Protein AF-A0A926BA25-F1 (afdb_monomer_lite)

Secondary structure (DSSP, 8-state):
----------PPPSS--EEEEEEEEESS---TT-EEEEEE-SHHHHHHHHHHHTTTSEEEEEEEPGGGTT-S-GGG--EEEEEEEEEEEEEEEPGGG-EEEEEEEEEEEEEEEEE-SSSSEEEEEEE--PPPP-THHHHHHHHHHHHHHHHHHHHHHHHHHHTTPPP------SSHHHHHHHHHHHS---HHHHHHHHH---HHHHHHHHHHHHHHHHHHHHHHHHHHHHHTTT------------S---HHHHHHHHHHHHHS--

Radius of gyration: 21.05 Å; chains: 1; bounding box: 60×61×56 Å

Foldseek 3Di:
DDDDDPDPPLDDPPDFDKDKFFEDEDQAAAFAFDKDKDKFDDPLVLVRCVVLVVDVQKHWYWYFDPPVPVPPDPLPTDTDQKTFMKHFPDWDADPPGIIITMIGTHFIWGFPAWDDPGSGIMTIIITQAADDQDDPSVVLLQVLQVLLVVLVVLLVQLVVVVVVDHDDDFDADNDLQRNLRVLLVLQPDGRVVSVVLSPDRHSSVSSVSSSVSSVVSSVVSVVVVVVVVVPVVPDPDDDDDDDDDDDDDDPVNRVVVVSCCNGPPD

pLDDT: mean 79.53, std 23.76, range [28.06, 98.62]

Sequence (266 aa):
MDLSDDQPNLRPSGSNSVSELPLFPLDLVLFPGMKMSLHIFEERYKEMIERCLGGSRLFGVVLLRAEQQTISNPRRAKTFRIGCSARILHVERLAEGEFNIEIEGVDRFRLIEQHEVESYRTGIVETLIDHPAVGAAIEITEDLREEVQTLLKEFLTRQLALMGQRIVEFDLPKDPAILSLITACILPIENGDKQTLLEMTETSERLDSERDILRRAITRLRRTAAAGGSKHAKDKNETQEDDTNDGIRSFEQIHADRYRDYVCGN

Structure (mmCIF, N/CA/C/O backbone):
data_AF-A0A926BA25-F1
#
_entry.id   AF-A0A926BA25-F1
#
loop_
_atom_site.group_PDB
_atom_site.id
_atom_site.type_symbol
_atom_site.label_atom_id
_atom_site.label_alt_id
_atom_site.label_comp_id
_atom_site.label_asym_id
_atom_site.label_entity_id
_atom_site.label_seq_id
_atom_site.pdbx_PDB_ins_code
_atom_site.Cartn_x
_atom_site.Cartn_y
_atom_site.Cartn_z
_atom_site.occupancy
_atom_site.B_iso_or_equiv
_atom_site.auth_seq_id
_atom_site.auth_comp_id
_atom_site.auth_asym_id
_atom_site.auth_atom_id
_atom_site.pdbx_PDB_model_num
ATOM 1 N N . MET A 1 1 ? -9.179 -39.218 0.392 1.00 34.81 1 MET A N 1
ATOM 2 C CA . MET A 1 1 ? -8.977 -38.256 -0.708 1.00 34.81 1 MET A CA 1
ATOM 3 C C . MET A 1 1 ? -8.976 -36.906 -0.039 1.00 34.81 1 MET A C 1
ATOM 5 O O . MET A 1 1 ? -10.040 -36.411 0.295 1.00 34.81 1 MET A O 1
ATOM 9 N N . ASP A 1 2 ? -7.780 -36.457 0.323 1.00 32.47 2 ASP A N 1
ATOM 10 C CA . ASP A 1 2 ? -7.559 -35.224 1.073 1.00 32.47 2 ASP A CA 1
ATOM 11 C C . ASP A 1 2 ? -7.549 -34.066 0.074 1.00 32.47 2 ASP A C 1
ATOM 13 O O . ASP A 1 2 ? -6.763 -34.075 -0.873 1.00 32.47 2 ASP A O 1
ATOM 17 N N . LEU A 1 3 ? -8.470 -33.124 0.250 1.00 36.66 3 LEU A N 1
ATOM 18 C CA . LEU A 1 3 ? -8.492 -31.847 -0.454 1.00 36.66 3 LEU A CA 1
ATOM 19 C C . LEU A 1 3 ? -7.817 -30.840 0.477 1.00 36.66 3 LEU A C 1
ATOM 21 O O . LEU A 1 3 ? -8.472 -30.236 1.320 1.00 36.66 3 LEU A O 1
ATOM 25 N N . SER A 1 4 ? -6.496 -30.726 0.375 1.00 35.53 4 SER A N 1
ATOM 26 C CA . SER A 1 4 ? -5.739 -29.682 1.058 1.00 35.53 4 SER A CA 1
ATOM 27 C C . SER A 1 4 ? -5.854 -28.374 0.276 1.00 35.53 4 SER A C 1
ATOM 29 O O . SER A 1 4 ? -5.311 -28.269 -0.822 1.00 35.53 4 SER A O 1
ATOM 31 N N . ASP A 1 5 ? -6.605 -27.440 0.857 1.00 36.34 5 ASP A N 1
ATOM 32 C CA . ASP A 1 5 ? -6.322 -26.002 0.962 1.00 36.34 5 ASP A CA 1
ATOM 33 C C . ASP A 1 5 ? -5.216 -25.459 0.036 1.00 36.34 5 ASP A C 1
ATOM 35 O O . ASP A 1 5 ? -4.023 -25.597 0.316 1.00 36.34 5 ASP A O 1
ATOM 39 N N . ASP A 1 6 ? -5.626 -24.777 -1.034 1.00 40.47 6 ASP A N 1
ATOM 40 C CA . ASP A 1 6 ? -4.772 -23.900 -1.840 1.00 40.47 6 ASP A CA 1
ATOM 41 C C . ASP A 1 6 ? -5.020 -22.453 -1.380 1.00 40.47 6 ASP A C 1
ATOM 43 O O . ASP A 1 6 ? -5.786 -21.695 -1.973 1.00 40.47 6 ASP A O 1
ATOM 47 N N . GLN A 1 7 ? -4.451 -22.098 -0.226 1.00 35.12 7 GLN A N 1
ATOM 48 C CA . GLN A 1 7 ? -4.392 -20.710 0.239 1.00 35.12 7 GLN A CA 1
ATOM 49 C C . GLN A 1 7 ? -3.252 -19.993 -0.508 1.00 35.12 7 GLN A C 1
ATOM 51 O O . GLN A 1 7 ? -2.124 -20.500 -0.510 1.00 35.12 7 GLN A O 1
ATOM 56 N N . PRO A 1 8 ? -3.474 -18.804 -1.102 1.00 41.47 8 PRO A N 1
ATOM 57 C CA . PRO A 1 8 ? -2.403 -18.049 -1.737 1.00 41.47 8 PRO A CA 1
ATOM 58 C C . PRO A 1 8 ? -1.354 -17.672 -0.685 1.00 41.47 8 PRO A C 1
ATOM 60 O O . PRO A 1 8 ? -1.655 -17.051 0.333 1.00 41.47 8 PRO A O 1
ATOM 63 N N . ASN A 1 9 ? -0.103 -18.068 -0.928 1.00 35.94 9 ASN A N 1
ATOM 64 C CA . ASN A 1 9 ? 1.035 -17.754 -0.068 1.00 35.94 9 ASN A CA 1
ATOM 65 C C . ASN A 1 9 ? 1.255 -16.230 0.008 1.00 35.94 9 ASN A C 1
ATOM 67 O O . ASN A 1 9 ? 2.035 -15.673 -0.756 1.00 35.94 9 ASN A O 1
ATOM 71 N N . LEU A 1 10 ? 0.619 -15.567 0.978 1.00 44.91 10 LEU A N 1
ATOM 72 C CA . LEU A 1 10 ? 0.842 -14.160 1.347 1.00 44.91 10 LEU A CA 1
ATOM 73 C C . LEU A 1 10 ? 2.155 -13.933 2.125 1.00 44.91 10 LEU A C 1
ATOM 75 O O . LEU A 1 10 ? 2.338 -12.895 2.759 1.00 44.91 10 LEU A O 1
ATOM 79 N N . ARG A 1 11 ? 3.080 -14.900 2.131 1.00 37.28 11 ARG A N 1
ATOM 80 C CA . ARG A 1 11 ? 4.350 -14.739 2.843 1.00 37.28 11 ARG A CA 1
ATOM 81 C C . ARG A 1 11 ? 5.313 -13.913 1.985 1.00 37.28 11 ARG A C 1
ATOM 83 O O . ARG A 1 11 ? 5.705 -14.410 0.927 1.00 37.28 11 ARG A O 1
ATOM 90 N N . PRO A 1 12 ? 5.772 -12.731 2.436 1.00 41.06 12 PRO A N 1
ATOM 91 C CA . PRO A 1 12 ? 6.940 -12.114 1.829 1.00 41.06 12 PRO A CA 1
ATOM 92 C C . PRO A 1 12 ? 8.108 -13.089 2.002 1.00 41.06 12 PRO A C 1
ATOM 94 O O . PRO A 1 12 ? 8.433 -13.520 3.112 1.00 41.06 12 PRO A O 1
ATOM 97 N N . SER A 1 13 ? 8.697 -13.515 0.886 1.00 44.41 13 SER A N 1
ATOM 98 C CA . SER A 1 13 ? 9.891 -14.357 0.916 1.00 44.41 13 SER A CA 1
ATOM 99 C C . SER A 1 13 ? 10.991 -13.553 1.607 1.00 44.41 13 SER A C 1
ATOM 101 O O . SER A 1 13 ? 11.352 -12.483 1.131 1.00 44.41 13 SER A O 1
ATOM 103 N N . GLY A 1 14 ? 11.476 -14.028 2.757 1.00 42.75 14 GLY A N 1
ATOM 104 C CA . GLY A 1 14 ? 12.382 -13.311 3.669 1.00 42.75 14 GLY A CA 1
ATOM 105 C C . GLY A 1 14 ? 13.804 -13.056 3.148 1.00 42.75 14 GLY A C 1
ATOM 106 O O . GLY A 1 14 ? 14.759 -13.149 3.913 1.00 42.75 14 GLY A O 1
ATOM 107 N N . SER A 1 15 ? 13.972 -12.770 1.859 1.00 55.19 15 SER A N 1
ATOM 108 C CA . SER A 1 15 ? 15.242 -12.411 1.236 1.00 55.19 15 SER A CA 1
ATOM 109 C C . SER A 1 15 ? 15.096 -11.084 0.501 1.00 55.19 15 SER A C 1
ATOM 111 O O . SER A 1 15 ? 14.219 -10.966 -0.355 1.00 55.19 15 SER A O 1
ATOM 113 N N . ASN A 1 16 ? 15.988 -10.123 0.769 1.00 68.19 16 ASN A N 1
ATOM 114 C CA . ASN A 1 16 ? 16.148 -8.932 -0.066 1.00 68.19 16 ASN A CA 1
ATOM 115 C C . ASN A 1 16 ? 16.556 -9.372 -1.476 1.00 68.19 16 ASN A C 1
ATOM 117 O O . ASN A 1 16 ? 17.729 -9.626 -1.752 1.00 68.19 16 ASN A O 1
ATOM 121 N N . SER A 1 17 ? 15.569 -9.526 -2.354 1.00 84.62 17 SER A N 1
ATOM 122 C CA . SER A 1 17 ? 15.799 -9.864 -3.751 1.00 84.62 17 SER A CA 1
ATOM 123 C C . SER A 1 17 ? 15.981 -8.581 -4.552 1.00 84.62 17 SER A C 1
ATOM 125 O O . SER A 1 17 ? 15.239 -7.611 -4.374 1.00 84.62 17 SER A O 1
ATOM 127 N N . VAL A 1 18 ? 17.001 -8.568 -5.410 1.00 91.75 18 VAL A N 1
ATOM 128 C CA . VAL A 1 18 ? 17.248 -7.478 -6.355 1.00 91.75 18 VAL A CA 1
ATOM 129 C C . VAL A 1 18 ? 16.721 -7.906 -7.717 1.00 91.75 18 VAL A C 1
ATOM 131 O O . VAL A 1 18 ? 17.038 -8.997 -8.191 1.00 91.75 18 VAL A O 1
ATOM 134 N N . SER A 1 19 ? 15.911 -7.060 -8.343 1.00 93.19 19 SER A N 1
ATOM 135 C CA . SER A 1 19 ? 15.334 -7.314 -9.666 1.00 93.19 19 SER A CA 1
ATOM 136 C C . SER A 1 19 ? 15.228 -6.025 -10.474 1.00 93.19 19 SER A C 1
ATOM 138 O O . SER A 1 19 ? 15.287 -4.932 -9.917 1.00 93.19 19 SER A O 1
ATOM 140 N N . GLU A 1 20 ? 15.086 -6.143 -11.792 1.00 94.50 20 GLU A N 1
ATOM 141 C CA . GLU A 1 20 ? 14.745 -5.008 -12.647 1.00 94.50 20 GLU A CA 1
ATOM 142 C C . GLU A 1 20 ? 13.239 -5.013 -12.922 1.00 94.50 20 GLU A C 1
ATOM 144 O O . GLU A 1 20 ? 12.684 -6.032 -13.340 1.00 94.50 20 GLU A O 1
ATOM 149 N N . LEU A 1 21 ? 12.580 -3.873 -12.706 1.00 95.50 21 LEU A N 1
ATOM 150 C CA . LEU A 1 21 ? 11.164 -3.691 -13.012 1.00 95.50 21 LEU A CA 1
ATOM 151 C C . LEU A 1 21 ? 10.959 -2.523 -13.982 1.00 95.50 21 LEU A C 1
ATOM 153 O O . LEU A 1 21 ? 11.555 -1.457 -13.795 1.00 95.50 21 LEU A O 1
ATOM 157 N N . PRO A 1 22 ? 10.055 -2.663 -14.969 1.00 95.81 22 PRO A N 1
ATOM 158 C CA . PRO A 1 22 ? 9.420 -1.506 -15.583 1.00 95.81 22 PRO A CA 1
ATOM 159 C C . PRO A 1 22 ? 8.717 -0.677 -14.508 1.00 95.81 22 PRO A C 1
ATOM 161 O O . PRO A 1 22 ? 8.111 -1.241 -13.600 1.00 95.81 22 PRO A O 1
ATOM 164 N N . LEU A 1 23 ? 8.792 0.647 -14.588 1.00 95.19 23 LEU A N 1
ATOM 165 C CA . LEU A 1 23 ? 8.229 1.560 -13.599 1.00 95.19 23 LEU A CA 1
ATOM 166 C C . LEU A 1 23 ? 7.077 2.360 -14.198 1.00 95.19 23 LEU A C 1
ATOM 168 O O . LEU A 1 23 ? 7.215 3.007 -15.240 1.00 95.19 23 LEU A O 1
ATOM 172 N N . PHE A 1 24 ? 5.974 2.391 -13.459 1.00 94.62 24 PHE A N 1
ATOM 173 C CA . PHE A 1 24 ? 4.777 3.160 -13.741 1.00 94.62 24 PHE A CA 1
ATOM 174 C C . PHE A 1 24 ? 4.598 4.257 -12.679 1.00 94.62 24 PHE A C 1
ATOM 176 O O . PHE A 1 24 ? 4.079 4.005 -11.589 1.00 94.62 24 PHE A O 1
ATOM 183 N N . PRO A 1 25 ? 5.042 5.492 -12.973 1.00 92.31 25 PRO A N 1
ATOM 184 C CA . PRO A 1 25 ? 4.765 6.641 -12.126 1.00 92.31 25 PRO A CA 1
ATOM 185 C C . PRO A 1 25 ? 3.275 6.992 -12.141 1.00 92.31 25 PRO A C 1
ATOM 187 O O . PRO A 1 25 ? 2.735 7.286 -13.205 1.00 92.31 25 PRO A O 1
ATOM 190 N N . LEU A 1 26 ? 2.636 7.001 -10.972 1.00 90.81 26 LEU A N 1
ATOM 191 C CA . LEU A 1 26 ? 1.224 7.352 -10.799 1.00 90.81 26 LEU A CA 1
ATOM 192 C C . LEU A 1 26 ? 1.065 8.389 -9.680 1.00 90.81 26 LEU A C 1
ATOM 194 O O . LEU A 1 26 ? 1.915 8.500 -8.797 1.00 90.81 26 LEU A O 1
ATOM 198 N N . ASP A 1 27 ? -0.038 9.139 -9.695 1.00 90.06 27 ASP A N 1
ATOM 199 C CA . ASP A 1 27 ? -0.466 9.962 -8.553 1.00 90.06 27 ASP A CA 1
ATOM 200 C C . ASP A 1 27 ? -1.338 9.135 -7.592 1.00 90.06 27 ASP A C 1
ATOM 202 O O . ASP A 1 27 ? -2.488 9.459 -7.295 1.00 90.06 27 ASP A O 1
ATOM 206 N N . LEU A 1 28 ? -0.808 7.984 -7.172 1.00 91.00 28 LEU A N 1
ATOM 207 C CA . LEU A 1 28 ? -1.410 7.104 -6.175 1.00 91.00 28 LEU A CA 1
ATOM 208 C C . LEU A 1 28 ? -0.332 6.264 -5.491 1.00 91.00 28 LEU A C 1
ATOM 210 O O . LEU A 1 28 ? 0.723 5.994 -6.070 1.00 91.00 28 LEU A O 1
ATOM 214 N N . VAL A 1 29 ? -0.630 5.808 -4.277 1.00 95.50 29 VAL A N 1
ATOM 215 C CA . VAL A 1 29 ? 0.214 4.871 -3.526 1.00 95.50 29 VAL A CA 1
ATOM 216 C C . VAL A 1 29 ? -0.425 3.486 -3.558 1.00 95.50 29 VAL A C 1
ATOM 218 O O . VAL A 1 29 ? -1.542 3.309 -3.072 1.00 95.50 29 VAL A O 1
ATOM 221 N N . LEU A 1 30 ? 0.278 2.517 -4.145 1.00 95.81 30 LEU A N 1
ATOM 222 C CA . LEU A 1 30 ? -0.131 1.113 -4.172 1.00 95.81 30 LEU A CA 1
ATOM 223 C C . LEU A 1 30 ? 0.448 0.390 -2.949 1.00 95.81 30 LEU A C 1
ATOM 225 O O . LEU A 1 30 ? 1.628 0.554 -2.641 1.00 95.81 30 LEU A O 1
ATOM 229 N N . PHE A 1 31 ? -0.369 -0.424 -2.285 1.00 96.12 31 PHE A N 1
ATOM 230 C CA . PHE A 1 31 ? 0.046 -1.273 -1.165 1.00 96.12 31 PHE A CA 1
ATOM 231 C C . PHE A 1 31 ? -0.024 -2.757 -1.546 1.00 96.12 31 PHE A C 1
ATOM 233 O O . PHE A 1 31 ? -0.833 -3.122 -2.401 1.00 96.12 31 PHE A O 1
ATOM 240 N N . PRO A 1 32 ? 0.763 -3.632 -0.895 1.00 94.19 32 PRO A N 1
ATOM 241 C CA . PRO A 1 32 ? 0.597 -5.079 -1.003 1.00 94.19 32 PRO A CA 1
ATOM 242 C C . PRO A 1 32 ? -0.856 -5.539 -0.804 1.00 94.19 32 PRO A C 1
ATOM 244 O O . PRO A 1 32 ? -1.562 -5.056 0.081 1.00 94.19 32 PRO A O 1
ATOM 247 N N . GLY A 1 33 ? -1.301 -6.452 -1.665 1.00 87.75 33 GLY A N 1
ATOM 248 C CA . GLY A 1 33 ? -2.669 -6.953 -1.802 1.00 87.75 33 GLY A CA 1
ATOM 249 C C . GLY A 1 33 ? -3.635 -6.006 -2.526 1.00 87.75 33 GLY A C 1
ATOM 250 O O . GLY A 1 33 ? -4.666 -6.455 -3.027 1.00 87.75 33 GLY A O 1
ATOM 251 N N . MET A 1 34 ? -3.357 -4.696 -2.583 1.00 90.31 34 MET A N 1
ATOM 252 C CA . MET A 1 34 ? -4.321 -3.722 -3.097 1.00 90.31 34 MET A CA 1
ATOM 253 C C . MET A 1 34 ? -4.636 -4.023 -4.561 1.00 90.31 34 MET A C 1
ATOM 255 O O . MET A 1 34 ? -3.766 -3.921 -5.427 1.00 90.31 34 MET A O 1
ATOM 259 N N . LYS A 1 35 ? -5.900 -4.350 -4.844 1.00 91.25 35 LYS A N 1
ATOM 260 C CA . LYS A 1 35 ? -6.381 -4.553 -6.211 1.00 91.25 35 LYS A CA 1
ATOM 261 C C . LYS A 1 35 ? -6.810 -3.240 -6.833 1.00 91.25 35 LYS A C 1
ATOM 263 O O . LYS A 1 35 ? -7.480 -2.436 -6.178 1.00 91.25 35 LYS A O 1
ATOM 268 N N . MET A 1 36 ? -6.469 -3.026 -8.101 1.00 90.88 36 MET A N 1
ATOM 269 C CA . MET A 1 36 ? -6.996 -1.899 -8.858 1.00 90.88 36 MET A CA 1
ATOM 270 C C . MET A 1 36 ? -7.112 -2.131 -10.361 1.00 90.88 36 MET A C 1
ATOM 272 O O . MET A 1 36 ? -6.327 -2.865 -10.946 1.00 90.88 36 MET A O 1
ATOM 276 N N . SER A 1 37 ? -8.076 -1.449 -10.979 1.00 94.56 37 SER A N 1
ATOM 277 C CA . SER A 1 37 ? -8.233 -1.405 -12.432 1.00 94.56 37 SER A CA 1
ATOM 278 C C . SER A 1 37 ? -7.576 -0.145 -12.990 1.00 94.56 37 SER A C 1
ATOM 280 O O . SER A 1 37 ? -7.734 0.938 -12.419 1.00 94.56 37 SER A O 1
ATOM 282 N N . LEU A 1 38 ? -6.849 -0.284 -14.094 1.00 94.19 38 LEU A N 1
ATOM 283 C CA . LEU A 1 38 ? -6.183 0.806 -14.801 1.00 94.19 38 LEU A CA 1
ATOM 284 C C . LEU A 1 38 ? -6.559 0.771 -16.280 1.00 94.19 38 LEU A C 1
ATOM 286 O O . LEU A 1 38 ? -6.575 -0.294 -16.894 1.00 94.19 38 LEU A O 1
ATOM 290 N N . HIS A 1 39 ? -6.806 1.949 -16.844 1.00 94.94 39 HIS A N 1
ATOM 291 C CA . HIS A 1 39 ? -6.984 2.136 -18.277 1.00 94.94 39 HIS A CA 1
ATOM 292 C C . HIS A 1 39 ? -5.688 2.692 -18.882 1.00 94.94 39 HIS A C 1
ATOM 294 O O . HIS A 1 39 ? -5.181 3.727 -18.441 1.00 94.94 39 HIS A O 1
ATOM 300 N N . ILE A 1 40 ? -5.125 1.978 -19.855 1.00 94.62 40 ILE A N 1
ATOM 301 C CA . ILE A 1 40 ? -3.807 2.229 -20.439 1.00 94.62 40 ILE A CA 1
ATOM 302 C C . ILE A 1 40 ? -3.970 2.677 -21.888 1.00 94.62 40 ILE A C 1
ATOM 304 O O . ILE A 1 40 ? -4.215 1.865 -22.781 1.00 94.62 40 ILE A O 1
ATOM 308 N N . PHE A 1 41 ? -3.768 3.973 -22.110 1.00 93.31 41 PHE A N 1
ATOM 309 C CA . PHE A 1 41 ? -3.918 4.615 -23.418 1.00 93.31 41 PHE A CA 1
ATOM 310 C C . PHE A 1 41 ? -2.615 5.247 -23.942 1.00 93.31 41 PHE A C 1
ATOM 312 O O . PHE A 1 41 ? -2.458 5.430 -25.148 1.00 93.31 41 PHE A O 1
ATOM 319 N N . GLU A 1 42 ? -1.639 5.557 -23.078 1.00 91.75 42 GLU A N 1
ATOM 320 C CA . GLU A 1 42 ? -0.351 6.110 -23.521 1.00 91.75 42 GLU A CA 1
ATOM 321 C C . GLU A 1 42 ? 0.538 5.036 -24.165 1.00 91.75 42 GLU A C 1
ATOM 323 O O . GLU A 1 42 ? 0.812 4.001 -23.556 1.00 91.75 42 GLU A O 1
ATOM 328 N N . GLU A 1 43 ? 1.088 5.331 -25.346 1.00 91.69 43 GLU A N 1
ATOM 329 C CA . GLU A 1 43 ? 1.863 4.376 -26.157 1.00 91.69 43 GLU A CA 1
ATOM 330 C C . GLU A 1 43 ? 3.028 3.722 -25.400 1.00 91.69 43 GLU A C 1
ATOM 332 O O . GLU A 1 43 ? 3.187 2.505 -25.404 1.00 91.69 43 GLU A O 1
ATOM 337 N N . ARG A 1 44 ? 3.788 4.511 -24.632 1.00 91.44 44 ARG A N 1
ATOM 338 C CA . ARG A 1 44 ? 4.883 3.984 -23.801 1.00 91.44 44 ARG A CA 1
ATOM 339 C C . ARG A 1 44 ? 4.416 2.961 -22.764 1.00 91.44 44 ARG A C 1
ATOM 341 O O . ARG A 1 44 ? 5.165 2.053 -22.429 1.00 91.44 44 ARG A O 1
ATOM 348 N N . TYR A 1 45 ? 3.208 3.112 -22.224 1.00 93.56 45 TYR A N 1
ATOM 349 C CA . TYR A 1 45 ? 2.679 2.177 -21.237 1.00 93.56 45 TYR A CA 1
ATOM 350 C C . TYR A 1 45 ? 2.009 0.981 -21.911 1.00 93.56 45 TYR A C 1
ATOM 352 O O . TYR A 1 45 ? 2.068 -0.106 -21.352 1.00 93.56 45 TYR A O 1
ATOM 360 N N . LYS A 1 46 ? 1.484 1.120 -23.135 1.00 94.44 46 LYS A N 1
ATOM 361 C CA . LYS A 1 46 ? 1.091 -0.032 -23.964 1.00 94.44 46 LYS A CA 1
ATOM 362 C C . LYS A 1 46 ? 2.287 -0.955 -24.215 1.00 94.44 46 LYS A C 1
ATOM 364 O O . LYS A 1 46 ? 2.210 -2.143 -23.915 1.00 94.44 46 LYS A O 1
ATOM 369 N N . GLU A 1 47 ? 3.418 -0.395 -24.656 1.00 94.19 47 GLU A N 1
ATOM 370 C CA . GLU A 1 47 ? 4.674 -1.141 -24.837 1.00 94.19 47 GLU A CA 1
ATOM 371 C C . GLU A 1 47 ? 5.134 -1.817 -23.534 1.00 94.19 47 GLU A C 1
ATOM 373 O O . GLU A 1 47 ? 5.502 -2.994 -23.529 1.00 94.19 47 GLU A O 1
ATOM 378 N N . MET A 1 48 ? 5.069 -1.091 -22.412 1.00 94.94 48 MET A N 1
ATOM 379 C CA . MET A 1 48 ? 5.413 -1.619 -21.090 1.00 94.94 48 MET A CA 1
ATOM 380 C C . MET A 1 48 ? 4.544 -2.824 -20.708 1.00 94.94 48 MET A C 1
ATOM 382 O O . MET A 1 48 ? 5.072 -3.849 -20.277 1.00 94.94 48 MET A O 1
ATOM 386 N N . ILE A 1 49 ? 3.222 -2.713 -20.871 1.00 95.44 49 ILE A N 1
ATOM 387 C CA . ILE A 1 49 ? 2.278 -3.783 -20.535 1.00 95.44 49 ILE A CA 1
ATOM 388 C C . ILE A 1 49 ? 2.511 -5.007 -21.419 1.00 95.44 49 ILE A C 1
ATOM 390 O O . ILE A 1 49 ? 2.559 -6.118 -20.895 1.00 95.44 49 ILE A O 1
ATOM 394 N N . GLU A 1 50 ? 2.743 -4.832 -22.719 1.00 95.00 50 GLU A N 1
ATOM 395 C CA . GLU A 1 50 ? 3.088 -5.944 -23.614 1.00 95.00 50 GLU A CA 1
ATOM 396 C C . GLU A 1 50 ? 4.358 -6.673 -23.168 1.00 95.00 50 GLU A C 1
ATOM 398 O O . GLU A 1 50 ? 4.381 -7.906 -23.097 1.00 95.00 50 GLU A O 1
ATOM 403 N N . ARG A 1 51 ? 5.403 -5.930 -22.778 1.00 93.69 51 ARG A N 1
ATOM 404 C CA . ARG A 1 51 ? 6.620 -6.539 -22.227 1.00 93.69 51 ARG A CA 1
ATOM 405 C C . ARG A 1 51 ? 6.338 -7.305 -20.939 1.00 93.69 51 ARG A C 1
ATOM 407 O O . ARG A 1 51 ? 6.835 -8.419 -20.779 1.00 93.69 51 ARG A O 1
ATOM 414 N N . CYS A 1 52 ? 5.546 -6.741 -20.028 1.00 95.44 52 CYS A N 1
ATOM 415 C CA . CYS A 1 52 ? 5.153 -7.429 -18.800 1.00 95.44 52 CYS A CA 1
ATOM 416 C C . CYS A 1 52 ? 4.400 -8.731 -19.111 1.00 95.44 52 CYS A C 1
ATOM 418 O O . CYS A 1 52 ? 4.681 -9.755 -18.488 1.00 95.44 52 CYS A O 1
ATOM 420 N N . LEU A 1 53 ? 3.490 -8.722 -20.090 1.00 95.12 53 LEU A N 1
ATOM 421 C CA . LEU A 1 53 ? 2.724 -9.900 -20.506 1.00 95.12 53 LEU A CA 1
ATOM 422 C C . LEU A 1 53 ? 3.582 -10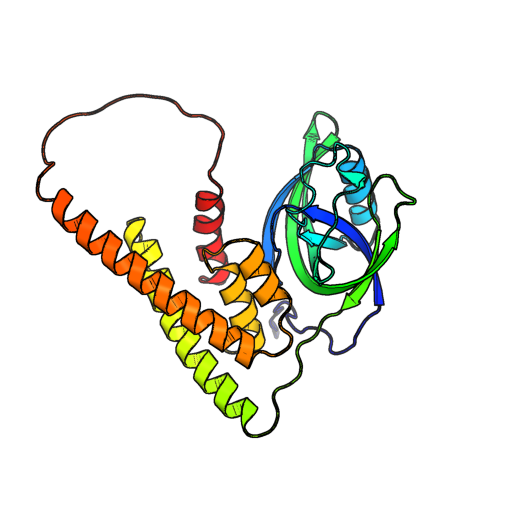.988 -21.158 1.00 95.12 53 LEU A C 1
ATOM 424 O O . LEU A 1 53 ? 3.268 -12.168 -21.001 1.00 95.12 53 LEU A O 1
ATOM 428 N N . GLY A 1 54 ? 4.667 -10.608 -21.836 1.00 94.25 54 GLY A N 1
ATOM 429 C CA . GLY A 1 54 ? 5.667 -11.533 -22.374 1.00 94.25 54 GLY A CA 1
ATOM 430 C C . GLY A 1 54 ? 6.665 -12.078 -21.342 1.00 94.25 54 GLY A C 1
ATOM 431 O O . GLY A 1 54 ? 7.473 -12.938 -21.686 1.00 94.25 54 GLY A O 1
ATOM 432 N N . GLY A 1 55 ? 6.634 -11.585 -20.098 1.00 93.06 55 GLY A N 1
ATOM 433 C CA . GLY A 1 55 ? 7.611 -11.904 -19.056 1.00 93.06 55 GLY A CA 1
ATOM 434 C C . GLY A 1 55 ? 6.979 -12.223 -17.701 1.00 93.06 55 GLY A C 1
ATOM 435 O O . GLY A 1 55 ? 6.145 -13.116 -17.575 1.00 93.06 55 GLY A O 1
ATOM 436 N N . SER A 1 56 ? 7.409 -11.505 -16.659 1.00 91.12 56 SER A N 1
ATOM 437 C CA . SER A 1 56 ? 7.038 -11.760 -15.257 1.00 91.12 56 SER A CA 1
ATOM 438 C C . SER A 1 56 ? 5.618 -11.331 -14.879 1.00 91.12 56 SER A C 1
ATOM 440 O O . SER A 1 56 ? 5.174 -11.635 -13.773 1.00 91.12 56 SER A O 1
ATOM 442 N N . ARG A 1 57 ? 4.915 -10.592 -15.752 1.00 96.38 57 ARG A N 1
ATOM 443 C CA . ARG A 1 57 ? 3.650 -9.892 -15.456 1.00 96.38 57 ARG A CA 1
ATOM 444 C C . ARG A 1 57 ? 3.740 -8.901 -14.294 1.00 96.38 57 ARG A C 1
ATOM 446 O O . ARG A 1 57 ? 2.707 -8.522 -13.742 1.00 96.38 57 ARG A O 1
ATOM 453 N N . LEU A 1 58 ? 4.955 -8.481 -13.940 1.00 97.06 58 LEU A N 1
ATOM 454 C CA . LEU A 1 58 ? 5.226 -7.523 -12.876 1.00 97.06 58 LEU A CA 1
ATOM 455 C C . LEU A 1 58 ? 5.726 -6.194 -13.443 1.00 97.06 58 LEU A C 1
ATOM 457 O O . LEU A 1 58 ? 6.501 -6.162 -14.400 1.00 97.06 58 LEU A O 1
ATOM 461 N N . PHE A 1 59 ? 5.323 -5.109 -12.796 1.00 97.38 59 PHE A N 1
ATOM 462 C CA . PHE A 1 59 ? 5.906 -3.775 -12.936 1.00 97.38 59 PHE A CA 1
ATOM 463 C C . PHE A 1 59 ? 5.893 -3.072 -11.574 1.00 97.38 59 PHE A C 1
ATOM 465 O O . PHE A 1 59 ? 5.232 -3.530 -10.650 1.00 97.38 59 PHE A O 1
ATOM 472 N N . GLY A 1 60 ? 6.638 -1.987 -11.406 1.00 97.31 60 GLY A N 1
ATOM 473 C CA . GLY A 1 60 ? 6.680 -1.206 -10.173 1.00 97.31 60 GLY A CA 1
ATOM 474 C C . GLY A 1 60 ? 5.811 0.042 -10.260 1.00 97.31 60 GLY A C 1
ATOM 475 O O . GLY A 1 60 ? 5.972 0.832 -11.184 1.00 97.31 60 GLY A O 1
ATOM 476 N N . VAL A 1 61 ? 4.936 0.265 -9.283 1.00 97.12 61 VAL A N 1
ATOM 477 C CA . VAL A 1 61 ? 4.210 1.531 -9.120 1.00 97.12 61 VAL A CA 1
ATOM 478 C C . VAL A 1 61 ? 4.974 2.426 -8.153 1.00 97.12 61 VAL A C 1
ATOM 480 O O . VAL A 1 61 ? 5.328 2.005 -7.050 1.00 97.12 61 VAL A O 1
ATOM 483 N N . VAL A 1 62 ? 5.230 3.666 -8.569 1.00 95.81 62 VAL A N 1
ATOM 484 C CA . VAL A 1 62 ? 5.919 4.682 -7.759 1.00 95.81 62 VAL A CA 1
ATOM 485 C C . VAL A 1 62 ? 5.127 5.984 -7.749 1.00 95.81 62 VAL A C 1
ATOM 487 O O . VAL A 1 62 ? 4.653 6.435 -8.793 1.00 95.81 62 VAL A O 1
ATOM 490 N N . LEU A 1 63 ? 5.019 6.615 -6.579 1.00 94.62 63 LEU A N 1
ATOM 491 C CA . LEU A 1 63 ? 4.325 7.893 -6.447 1.00 94.62 63 LEU A CA 1
ATOM 492 C C . LEU A 1 63 ? 5.121 9.024 -7.124 1.00 94.62 63 LEU A C 1
ATOM 494 O O . LEU A 1 63 ? 6.347 9.122 -6.982 1.00 94.62 63 LEU A O 1
ATOM 498 N N . LEU A 1 64 ? 4.421 9.906 -7.835 1.00 88.44 64 LEU A N 1
ATOM 499 C CA . LEU A 1 64 ? 4.963 11.152 -8.381 1.00 88.44 64 LEU A CA 1
ATOM 500 C C . LEU A 1 64 ? 5.191 12.205 -7.280 1.00 88.44 64 LEU A C 1
ATOM 502 O O . LEU A 1 64 ? 4.345 12.424 -6.419 1.00 88.44 64 LEU A O 1
ATOM 506 N N . ARG A 1 65 ? 6.321 12.921 -7.317 1.00 81.38 65 ARG A N 1
ATOM 507 C CA . ARG A 1 65 ? 6.574 14.056 -6.411 1.00 81.38 65 ARG A CA 1
ATOM 508 C C . ARG A 1 65 ? 5.907 15.327 -6.942 1.00 81.38 65 ARG A C 1
ATOM 510 O O . ARG A 1 65 ? 6.233 15.790 -8.035 1.00 81.38 65 ARG A O 1
ATOM 517 N N . ALA A 1 66 ? 5.034 15.924 -6.129 1.00 65.50 66 ALA A N 1
ATOM 518 C CA . ALA A 1 66 ? 4.254 17.120 -6.471 1.00 65.50 66 ALA A CA 1
ATOM 519 C C . ALA A 1 66 ? 5.108 18.363 -6.799 1.00 65.50 66 ALA A C 1
ATOM 521 O O . ALA A 1 66 ? 4.701 19.202 -7.599 1.00 65.50 66 ALA A O 1
ATOM 522 N N . GLU A 1 67 ? 6.324 18.457 -6.249 1.00 57.28 67 GLU A N 1
ATOM 523 C CA . GLU A 1 67 ? 7.212 19.630 -6.340 1.00 57.28 67 GLU A CA 1
ATOM 524 C C . GLU A 1 67 ? 7.656 20.005 -7.771 1.00 57.28 67 GLU A C 1
ATOM 526 O O . GLU A 1 67 ? 8.337 21.011 -7.962 1.00 57.28 67 GLU A O 1
ATOM 531 N N . GLN A 1 68 ? 7.307 19.211 -8.791 1.00 50.53 68 GLN A N 1
ATOM 532 C CA . GLN A 1 68 ? 7.721 19.430 -10.180 1.00 50.53 68 GLN A CA 1
ATOM 533 C C . GLN A 1 68 ? 6.622 19.175 -11.226 1.00 50.53 68 GLN A C 1
ATOM 535 O O . GLN A 1 68 ? 6.932 18.917 -12.390 1.00 50.53 68 GLN A O 1
ATOM 540 N N . GLN A 1 69 ? 5.341 19.313 -10.861 1.00 45.50 69 GLN A N 1
ATOM 541 C CA . GLN A 1 69 ? 4.233 19.280 -11.835 1.00 45.50 69 GLN A CA 1
ATOM 542 C C . GLN A 1 69 ? 4.290 20.425 -12.875 1.00 45.50 69 GLN A C 1
ATOM 544 O O . GLN A 1 69 ? 3.616 20.370 -13.897 1.00 45.50 69 GLN A O 1
ATOM 549 N N . THR A 1 70 ? 5.136 21.440 -12.664 1.00 46.09 70 THR A N 1
ATOM 550 C CA . THR A 1 70 ? 5.428 22.521 -13.625 1.00 46.09 70 THR A CA 1
ATOM 551 C C . THR A 1 70 ? 6.444 22.146 -14.709 1.00 46.09 70 THR A C 1
ATOM 553 O O . THR A 1 70 ? 6.748 22.971 -15.572 1.00 46.09 70 THR A O 1
ATOM 556 N N . ILE A 1 71 ? 6.985 20.921 -14.711 1.00 48.78 71 ILE A N 1
ATOM 557 C CA . ILE A 1 71 ? 7.846 20.462 -15.804 1.00 48.78 71 ILE A CA 1
ATOM 558 C C . ILE A 1 71 ? 6.958 19.986 -16.954 1.00 48.78 71 ILE A C 1
ATOM 560 O O . ILE A 1 71 ? 6.279 18.971 -16.855 1.00 48.78 71 ILE A O 1
ATOM 564 N N . SER A 1 72 ? 7.046 20.677 -18.089 1.00 52.97 72 SER A N 1
ATOM 565 C CA . SER A 1 72 ? 6.382 20.384 -19.370 1.00 52.97 72 SER A CA 1
ATOM 566 C C . SER A 1 72 ? 6.686 19.003 -19.980 1.00 52.97 72 SER A C 1
ATOM 568 O O . SER A 1 72 ? 6.254 18.711 -21.091 1.00 52.97 72 SER A O 1
ATOM 570 N N . ASN A 1 73 ? 7.432 18.143 -19.281 1.00 58.50 73 ASN A N 1
ATOM 571 C CA . ASN A 1 73 ? 7.811 16.814 -19.731 1.00 58.50 73 ASN A CA 1
ATOM 572 C C . ASN A 1 73 ? 7.552 15.763 -18.629 1.00 58.50 73 ASN A C 1
ATOM 574 O O . ASN A 1 73 ? 8.363 15.648 -17.700 1.00 58.50 73 ASN A O 1
ATOM 578 N N . PRO A 1 74 ? 6.497 14.936 -18.768 1.00 59.69 74 PRO A N 1
ATOM 579 C CA . PRO A 1 74 ? 6.185 13.830 -17.857 1.00 59.69 74 PRO A CA 1
ATOM 580 C C . PRO A 1 74 ? 7.348 12.850 -17.658 1.00 59.69 74 PRO A C 1
ATOM 582 O O . PRO A 1 74 ? 7.464 12.226 -16.604 1.00 59.69 74 PRO A O 1
ATOM 585 N N . ARG A 1 75 ? 8.269 12.742 -18.631 1.00 62.31 75 ARG A N 1
ATOM 586 C CA . ARG A 1 75 ? 9.459 11.882 -18.523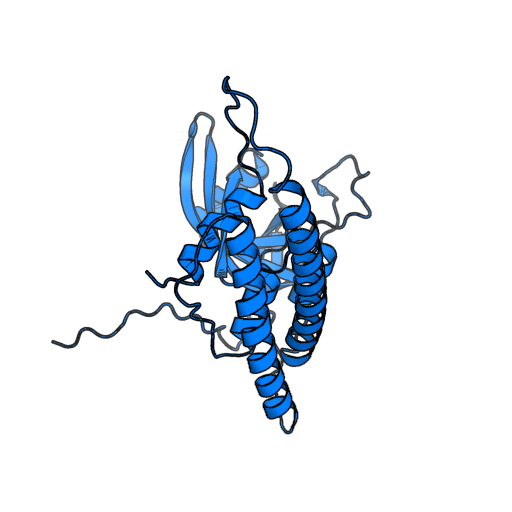 1.00 62.31 75 ARG A CA 1
ATOM 587 C C . ARG A 1 75 ? 10.458 12.350 -17.472 1.00 62.31 75 ARG A C 1
ATOM 589 O O . ARG A 1 75 ? 11.237 11.528 -17.016 1.00 62.31 75 ARG A O 1
ATOM 596 N N . ARG A 1 76 ? 10.419 13.610 -17.026 1.00 64.81 76 ARG A N 1
ATOM 597 C CA . ARG A 1 76 ? 11.350 14.155 -16.016 1.00 64.81 76 ARG A CA 1
ATOM 598 C C . ARG A 1 76 ? 10.748 14.282 -14.617 1.00 64.81 76 ARG A C 1
ATOM 600 O O . ARG A 1 76 ? 11.428 14.761 -13.712 1.00 64.81 76 ARG A O 1
ATOM 607 N N . ALA A 1 77 ? 9.496 13.866 -14.425 1.00 71.69 77 ALA A N 1
ATOM 608 C CA . ALA A 1 77 ? 8.841 13.954 -13.126 1.00 71.69 77 ALA A CA 1
ATOM 609 C C . ALA A 1 77 ? 9.572 13.082 -12.094 1.00 71.69 77 ALA A C 1
ATOM 611 O O . ALA A 1 77 ? 9.750 11.879 -12.305 1.00 71.69 77 ALA A O 1
ATOM 612 N N . LYS A 1 78 ? 10.019 13.677 -10.989 1.00 82.75 78 LYS A N 1
ATOM 613 C CA . LYS A 1 78 ? 10.669 12.924 -9.912 1.00 82.75 78 LYS A CA 1
ATOM 614 C C . LYS A 1 78 ? 9.656 12.012 -9.230 1.00 82.75 78 LYS A C 1
ATOM 616 O O . LYS A 1 78 ? 8.505 12.395 -9.043 1.00 82.75 78 LYS A O 1
ATOM 621 N N . THR A 1 79 ? 10.100 10.832 -8.828 1.00 88.75 79 THR A N 1
ATOM 622 C CA . THR A 1 79 ? 9.292 9.862 -8.086 1.00 88.75 79 THR A CA 1
ATOM 623 C C . THR A 1 79 ? 9.849 9.662 -6.686 1.00 88.75 79 THR A C 1
ATOM 625 O O . THR A 1 79 ? 10.979 10.054 -6.369 1.00 88.75 79 THR A O 1
ATOM 628 N N . PHE A 1 80 ? 9.039 9.077 -5.814 1.00 94.12 80 PHE A N 1
ATOM 629 C CA . PHE A 1 80 ? 9.542 8.499 -4.576 1.00 94.12 80 PHE A CA 1
ATOM 630 C C . PHE A 1 80 ? 10.381 7.249 -4.864 1.00 94.12 80 PHE A C 1
ATOM 632 O O . PHE A 1 80 ? 10.306 6.660 -5.944 1.00 94.12 80 PHE A O 1
ATOM 639 N N . ARG A 1 81 ? 11.241 6.891 -3.903 1.00 95.06 81 ARG A N 1
ATOM 640 C CA . ARG A 1 81 ? 12.118 5.718 -4.019 1.00 95.06 81 ARG A CA 1
ATOM 641 C C . ARG A 1 81 ? 11.462 4.448 -3.505 1.00 95.06 81 ARG A C 1
ATOM 643 O O . ARG A 1 81 ? 11.877 3.379 -3.926 1.00 95.06 81 ARG A O 1
ATOM 650 N N . ILE A 1 82 ? 10.486 4.551 -2.607 1.00 97.88 82 ILE A N 1
ATOM 651 C CA . ILE A 1 82 ? 9.717 3.392 -2.164 1.00 97.88 82 ILE A CA 1
ATOM 652 C C . ILE A 1 82 ? 8.440 3.306 -2.990 1.00 97.88 82 ILE A C 1
ATOM 654 O O . ILE A 1 82 ? 7.718 4.295 -3.127 1.00 97.88 82 ILE A O 1
ATOM 658 N N . GLY A 1 83 ? 8.202 2.129 -3.552 1.00 97.81 83 GLY A N 1
ATOM 659 C CA . GLY A 1 83 ? 7.017 1.807 -4.333 1.00 97.81 83 GLY A CA 1
ATOM 660 C C . GLY A 1 83 ? 6.512 0.409 -4.008 1.00 97.81 83 GLY A C 1
ATOM 661 O O . GLY A 1 83 ? 7.006 -0.248 -3.088 1.00 97.81 83 GLY A O 1
ATOM 662 N N . CYS A 1 84 ? 5.533 -0.048 -4.780 1.00 98.06 84 CYS A N 1
ATOM 663 C CA . CYS A 1 84 ? 5.003 -1.402 -4.677 1.00 98.06 84 CYS A CA 1
ATOM 664 C C . CYS A 1 84 ? 4.967 -2.056 -6.057 1.00 98.06 84 CYS A C 1
ATOM 666 O O . CYS A 1 84 ? 4.564 -1.429 -7.040 1.00 98.06 84 CYS A O 1
ATOM 668 N N . SER A 1 85 ? 5.445 -3.295 -6.152 1.00 97.81 85 SER A N 1
ATOM 669 C CA . SER A 1 85 ? 5.317 -4.087 -7.368 1.00 97.81 85 SER A CA 1
ATOM 670 C C . SER A 1 85 ? 3.850 -4.453 -7.580 1.00 97.81 85 SER A C 1
ATOM 672 O O . SER A 1 85 ? 3.115 -4.708 -6.634 1.00 97.81 85 SER A O 1
ATOM 674 N N . ALA A 1 86 ? 3.416 -4.459 -8.830 1.00 97.62 86 ALA A N 1
ATOM 675 C CA . ALA A 1 86 ? 2.064 -4.752 -9.255 1.00 97.62 86 ALA A CA 1
ATOM 676 C C . ALA A 1 86 ? 2.089 -5.957 -10.188 1.00 97.62 86 ALA A C 1
ATOM 678 O O . ALA A 1 86 ? 2.845 -5.974 -11.163 1.00 97.62 86 ALA A O 1
ATOM 679 N N . ARG A 1 87 ? 1.248 -6.950 -9.905 1.00 97.94 87 ARG A N 1
ATOM 680 C CA . ARG A 1 87 ? 1.008 -8.094 -10.782 1.00 97.94 87 ARG A CA 1
ATOM 681 C C . ARG A 1 87 ? -0.226 -7.852 -11.621 1.00 97.94 87 ARG A C 1
ATOM 683 O O . ARG A 1 87 ? -1.276 -7.534 -11.079 1.00 97.94 87 ARG A O 1
ATOM 690 N N . ILE A 1 88 ? -0.111 -8.076 -12.924 1.00 97.81 88 ILE A N 1
ATOM 691 C CA . ILE A 1 88 ? -1.253 -8.057 -13.837 1.00 97.81 88 ILE A CA 1
ATOM 692 C C . ILE A 1 88 ? -2.067 -9.343 -13.651 1.00 97.81 88 ILE A C 1
ATOM 694 O O . ILE A 1 88 ? -1.596 -10.433 -13.992 1.00 97.81 88 ILE A O 1
ATOM 698 N N . LEU A 1 89 ? -3.283 -9.199 -13.123 1.00 95.50 89 LEU A N 1
ATOM 699 C CA . LEU A 1 89 ? -4.248 -10.278 -12.911 1.00 95.50 89 LEU A CA 1
ATOM 700 C C . LEU A 1 89 ? -5.069 -10.545 -14.173 1.00 95.50 89 LEU A C 1
ATOM 702 O O . LEU A 1 89 ? -5.124 -11.675 -14.658 1.00 95.50 89 LEU A O 1
ATOM 706 N N . HIS A 1 90 ? -5.666 -9.492 -14.730 1.00 95.88 90 HIS A N 1
ATOM 707 C CA . HIS A 1 90 ? -6.516 -9.565 -15.912 1.00 95.88 90 HIS A CA 1
ATOM 708 C C . HIS A 1 90 ? -6.139 -8.486 -16.924 1.00 95.88 90 HIS A C 1
ATOM 710 O O . HIS A 1 90 ? -5.673 -7.410 -16.549 1.00 95.88 90 HIS A O 1
ATOM 716 N N . VAL A 1 91 ? -6.337 -8.789 -18.208 1.00 96.94 91 VAL A N 1
ATOM 717 C CA . VAL A 1 91 ? -6.135 -7.848 -19.311 1.00 96.94 91 VAL A CA 1
ATOM 718 C C . VAL A 1 91 ? -7.260 -7.995 -20.315 1.00 96.94 91 VAL A C 1
ATOM 720 O O . VAL A 1 91 ? -7.445 -9.059 -20.903 1.00 96.94 91 VAL A O 1
ATOM 723 N N . GLU A 1 92 ? -7.925 -6.882 -20.570 1.00 96.81 92 GLU A N 1
ATOM 724 C CA . GLU A 1 92 ? -8.846 -6.682 -21.672 1.00 96.81 92 GLU A CA 1
ATOM 725 C C . GLU A 1 92 ? -8.180 -5.746 -22.690 1.00 96.81 92 GLU A C 1
ATOM 727 O O . GLU A 1 92 ? -7.740 -4.644 -22.361 1.00 96.81 92 GLU A O 1
ATOM 732 N N . ARG A 1 93 ? -8.080 -6.204 -23.940 1.00 95.31 93 ARG A N 1
ATOM 733 C CA . ARG A 1 93 ? -7.573 -5.410 -25.067 1.00 95.31 93 ARG A CA 1
ATOM 734 C C . ARG A 1 93 ? -8.744 -4.709 -25.738 1.00 95.31 93 ARG A C 1
ATOM 736 O O . ARG A 1 93 ? -9.701 -5.373 -26.131 1.00 95.31 93 ARG A O 1
ATOM 743 N N . LEU A 1 94 ? -8.643 -3.398 -25.896 1.00 93.56 94 LEU A N 1
ATOM 744 C CA . LEU A 1 94 ? -9.681 -2.569 -26.494 1.00 93.56 94 LEU A CA 1
ATOM 745 C C . LEU A 1 94 ? -9.389 -2.293 -27.975 1.00 93.56 94 LEU A C 1
ATOM 747 O O . LEU A 1 94 ? -8.316 -2.610 -28.502 1.00 93.56 94 LEU A O 1
ATOM 751 N N . ALA A 1 95 ? -10.363 -1.690 -28.659 1.00 82.94 95 ALA A N 1
ATOM 752 C CA . ALA A 1 95 ? -10.136 -1.124 -29.984 1.00 82.94 95 ALA A CA 1
ATOM 753 C C . ALA A 1 95 ? -9.022 -0.059 -29.908 1.00 82.94 95 ALA A C 1
ATOM 755 O O . ALA A 1 95 ? -8.848 0.581 -28.878 1.00 82.94 95 ALA A O 1
ATOM 756 N N . GLU A 1 96 ? -8.232 0.099 -30.975 1.00 83.19 96 GLU A N 1
ATOM 757 C CA . GLU A 1 96 ? -7.091 1.043 -31.034 1.00 83.19 96 GLU A CA 1
ATOM 758 C C . GLU A 1 96 ? -5.864 0.679 -30.166 1.00 83.19 96 GLU A C 1
ATOM 760 O O . GLU A 1 96 ? -4.914 1.457 -30.033 1.00 83.19 96 GLU A O 1
ATOM 765 N N . GLY A 1 97 ? -5.825 -0.546 -29.631 1.00 85.50 97 GLY A N 1
ATOM 766 C CA . GLY A 1 97 ? -4.653 -1.086 -28.932 1.00 85.50 97 GLY A CA 1
ATOM 767 C C . GLY A 1 97 ? -4.494 -0.592 -27.493 1.00 85.50 97 GLY A C 1
ATOM 768 O O . GLY A 1 97 ? -3.425 -0.753 -26.911 1.00 85.50 97 GLY A O 1
ATOM 769 N N . GLU A 1 98 ? -5.527 0.023 -26.919 1.00 93.88 98 GLU A N 1
ATOM 770 C CA . GLU A 1 98 ? -5.590 0.342 -25.491 1.00 93.88 98 GLU A CA 1
ATOM 771 C C . GLU A 1 98 ? -5.852 -0.910 -24.644 1.00 93.88 98 GLU A C 1
ATOM 773 O O . GLU A 1 98 ? -6.287 -1.953 -25.146 1.00 93.88 98 GLU A O 1
ATOM 778 N N . PHE A 1 99 ? -5.603 -0.803 -23.338 1.00 93.69 99 PHE A N 1
ATOM 779 C CA . PHE A 1 99 ? -5.839 -1.893 -22.393 1.00 93.69 99 PHE A CA 1
ATOM 780 C C . PHE A 1 99 ? -6.659 -1.427 -21.198 1.00 93.69 99 PHE A C 1
ATOM 782 O O . PHE A 1 99 ? -6.359 -0.391 -20.609 1.00 93.69 99 PHE A O 1
ATOM 789 N N . ASN A 1 100 ? -7.606 -2.251 -20.763 1.00 96.00 100 ASN A N 1
ATOM 790 C CA . ASN A 1 100 ? -8.041 -2.259 -19.372 1.00 96.00 100 ASN A CA 1
ATOM 791 C C . ASN A 1 100 ? -7.310 -3.398 -18.665 1.00 96.00 100 ASN A C 1
ATOM 793 O O . ASN A 1 100 ? -7.341 -4.542 -19.117 1.00 96.00 100 ASN A O 1
ATOM 797 N N . ILE A 1 101 ? -6.632 -3.096 -17.562 1.00 95.38 101 ILE A N 1
ATOM 798 C CA . ILE A 1 101 ? -5.931 -4.102 -16.764 1.00 95.38 101 ILE A CA 1
ATOM 799 C C . ILE A 1 101 ? -6.452 -4.107 -15.337 1.00 95.38 101 ILE A C 1
ATOM 801 O O . ILE A 1 101 ? -6.756 -3.055 -14.778 1.00 95.38 101 ILE A O 1
ATOM 805 N N . GLU A 1 102 ? -6.491 -5.286 -14.733 1.00 97.12 102 GLU A N 1
ATOM 806 C CA . GLU A 1 102 ? -6.633 -5.447 -13.291 1.00 97.12 102 GLU A CA 1
ATOM 807 C C . GLU A 1 102 ? -5.287 -5.857 -12.716 1.00 97.12 102 GLU A C 1
ATOM 809 O O . GLU A 1 102 ? -4.633 -6.769 -13.230 1.00 97.12 102 GLU A O 1
ATOM 814 N N . ILE A 1 103 ? -4.871 -5.176 -11.656 1.00 96.00 103 ILE A N 1
ATOM 815 C CA . ILE A 1 103 ? -3.601 -5.416 -10.986 1.00 96.00 103 ILE A CA 1
ATOM 816 C C . ILE A 1 103 ? -3.795 -5.653 -9.495 1.00 96.00 103 ILE A C 1
ATOM 818 O O . ILE A 1 103 ? -4.784 -5.209 -8.916 1.00 96.00 103 ILE A O 1
ATOM 822 N N . GLU A 1 104 ? -2.815 -6.298 -8.879 1.00 95.69 104 GLU A N 1
ATOM 823 C CA . GLU A 1 104 ? -2.696 -6.475 -7.433 1.00 95.69 104 GLU A CA 1
ATOM 824 C C . GLU A 1 104 ? -1.292 -6.074 -6.979 1.00 95.69 104 GLU A C 1
ATOM 826 O O . GLU A 1 104 ? -0.300 -6.505 -7.573 1.00 95.69 104 GLU A O 1
ATOM 831 N N . GLY A 1 105 ? -1.204 -5.249 -5.934 1.00 95.44 105 GLY A N 1
ATOM 832 C CA . GLY A 1 105 ? 0.066 -4.954 -5.276 1.00 95.44 105 GLY A CA 1
ATOM 833 C C . GLY A 1 105 ? 0.667 -6.211 -4.648 1.00 95.44 105 GLY A C 1
ATOM 834 O O . GLY A 1 105 ? -0.043 -6.999 -4.036 1.00 95.44 105 GLY A O 1
ATOM 835 N N . VAL A 1 106 ? 1.973 -6.417 -4.784 1.00 94.56 106 VAL A N 1
ATOM 836 C CA . VAL A 1 106 ? 2.647 -7.640 -4.327 1.00 94.56 106 VAL A CA 1
ATOM 837 C C . VAL A 1 106 ? 3.599 -7.322 -3.189 1.00 94.56 106 VAL A C 1
ATOM 839 O O . VAL A 1 106 ? 3.283 -7.595 -2.038 1.00 94.56 106 VAL A O 1
ATOM 842 N N . ASP A 1 107 ? 4.729 -6.691 -3.493 1.00 94.25 107 ASP A N 1
ATOM 843 C CA . ASP A 1 107 ? 5.781 -6.416 -2.522 1.00 94.25 107 ASP A CA 1
ATOM 844 C C . ASP A 1 107 ? 6.128 -4.936 -2.532 1.00 94.25 107 ASP A C 1
ATOM 846 O O . ASP A 1 107 ? 6.108 -4.273 -3.574 1.00 94.25 107 ASP A O 1
ATOM 850 N N . ARG A 1 108 ? 6.493 -4.407 -1.366 1.00 97.56 108 ARG A N 1
ATOM 851 C CA . ARG A 1 108 ? 7.149 -3.102 -1.306 1.00 97.56 108 ARG A CA 1
ATOM 852 C C . ARG A 1 108 ? 8.572 -3.245 -1.817 1.00 97.56 108 ARG A C 1
ATOM 854 O O . ARG A 1 108 ? 9.225 -4.264 -1.598 1.00 97.56 108 ARG A O 1
ATOM 861 N N . PHE A 1 109 ? 9.073 -2.211 -2.473 1.00 97.81 109 PHE A N 1
ATOM 862 C CA . PHE A 1 109 ? 10.452 -2.183 -2.936 1.00 97.81 109 PHE A CA 1
ATOM 863 C C . PHE A 1 109 ? 11.087 -0.816 -2.732 1.00 97.81 109 PHE A C 1
ATOM 865 O O . PHE A 1 109 ? 10.407 0.209 -2.689 1.00 97.81 109 PHE A O 1
ATOM 872 N N . ARG A 1 110 ? 12.417 -0.808 -2.676 1.00 97.75 110 ARG A N 1
ATOM 873 C CA . ARG A 1 110 ? 13.262 0.376 -2.766 1.00 97.75 110 ARG A CA 1
ATOM 874 C C . ARG A 1 110 ? 13.922 0.435 -4.137 1.00 97.75 110 ARG A C 1
ATOM 876 O O . ARG A 1 110 ? 14.641 -0.476 -4.527 1.00 97.75 110 ARG A O 1
ATOM 883 N N . LEU A 1 111 ? 13.711 1.534 -4.845 1.00 96.31 111 LEU A N 1
ATOM 884 C CA . LEU A 1 111 ? 14.384 1.867 -6.092 1.00 96.31 111 LEU A CA 1
ATOM 885 C C . LEU A 1 111 ? 15.841 2.250 -5.807 1.00 96.31 111 LEU A C 1
ATOM 887 O O . LEU A 1 111 ? 16.104 3.270 -5.160 1.00 96.31 111 LEU A O 1
ATOM 891 N N . ILE A 1 112 ? 16.769 1.425 -6.289 1.00 95.88 112 ILE A N 1
ATOM 892 C CA . ILE A 1 112 ? 18.218 1.603 -6.144 1.00 95.88 112 ILE A CA 1
ATOM 893 C C . ILE A 1 112 ? 18.750 2.447 -7.301 1.00 95.88 112 ILE A C 1
ATOM 895 O O . ILE A 1 112 ? 19.412 3.460 -7.078 1.00 95.88 112 ILE A O 1
ATOM 899 N N . GLU A 1 113 ? 18.386 2.075 -8.529 1.00 91.75 113 GLU A N 1
ATOM 900 C CA . GLU A 1 113 ? 18.781 2.767 -9.757 1.00 91.75 113 GLU A CA 1
ATOM 901 C C . GLU A 1 113 ? 17.588 2.911 -10.700 1.00 91.75 113 GLU A C 1
ATOM 903 O O . GLU A 1 113 ? 16.712 2.051 -10.732 1.00 91.75 113 GLU A O 1
ATOM 908 N N . GLN A 1 114 ? 17.555 3.997 -11.475 1.00 88.44 114 GLN A N 1
ATOM 909 C CA . GLN A 1 114 ? 16.531 4.243 -12.489 1.00 88.44 114 GLN A CA 1
ATOM 910 C C . GLN A 1 114 ? 17.192 4.457 -13.849 1.00 88.44 114 GLN A C 1
ATOM 912 O O . GLN A 1 114 ? 18.142 5.234 -13.966 1.00 88.44 114 GLN A O 1
ATOM 917 N N . HIS A 1 115 ? 16.632 3.832 -14.880 1.00 87.31 115 HIS A N 1
ATOM 918 C CA . HIS A 1 115 ? 17.079 3.948 -16.260 1.00 87.31 115 HIS A CA 1
ATOM 919 C C . HIS A 1 115 ? 15.962 4.518 -17.151 1.00 87.31 115 HIS A C 1
ATOM 921 O O . HIS A 1 115 ? 14.774 4.254 -16.955 1.00 87.31 115 HIS A O 1
ATOM 927 N N . GLU A 1 116 ? 16.355 5.324 -18.142 1.00 76.25 116 GLU A N 1
ATOM 928 C CA . GLU A 1 116 ? 15.458 5.966 -19.125 1.00 76.25 116 GLU A CA 1
ATOM 929 C C . GLU A 1 116 ? 15.786 5.533 -20.567 1.00 76.25 116 GLU A C 1
ATOM 931 O O . GLU A 1 116 ? 15.579 6.285 -21.515 1.00 76.25 116 GLU A O 1
ATOM 936 N N . VAL A 1 117 ? 16.366 4.341 -20.738 1.00 62.31 117 VAL A N 1
ATOM 937 C CA . VAL A 1 117 ? 16.864 3.859 -22.041 1.00 62.31 117 VAL A CA 1
ATOM 938 C C . VAL A 1 117 ? 15.720 3.409 -22.964 1.00 62.31 117 VAL A C 1
ATOM 940 O O . VAL A 1 117 ? 15.874 3.419 -24.183 1.00 62.31 117 VAL A O 1
ATOM 943 N N . GLU A 1 118 ? 14.564 3.056 -22.398 1.00 73.69 118 GLU A N 1
ATOM 944 C CA . GLU A 1 118 ? 13.377 2.584 -23.120 1.00 73.69 118 GLU A CA 1
ATOM 945 C C . GLU A 1 118 ? 12.287 3.677 -23.210 1.00 73.69 118 GLU A C 1
ATOM 947 O O . GLU A 1 118 ? 12.407 4.766 -22.641 1.00 73.69 118 GLU A O 1
ATOM 952 N N . SER A 1 119 ? 11.195 3.410 -23.937 1.00 85.44 119 SER A N 1
ATOM 953 C CA . SER A 1 119 ? 10.052 4.336 -24.063 1.00 85.44 119 SER A CA 1
ATOM 954 C C . SER A 1 119 ? 9.390 4.672 -22.716 1.00 85.44 119 SER A C 1
ATOM 956 O O . SER A 1 119 ? 8.751 5.723 -22.573 1.00 85.44 119 SER A O 1
ATOM 958 N N . TYR A 1 120 ? 9.565 3.795 -21.727 1.00 88.88 120 TYR A N 1
ATOM 959 C CA . TYR A 1 120 ? 9.144 3.919 -20.334 1.00 88.88 120 TYR A CA 1
ATOM 960 C C . TYR A 1 120 ? 10.348 3.734 -19.394 1.00 88.88 120 TYR A C 1
ATOM 962 O O . TYR A 1 120 ? 11.440 3.348 -19.805 1.00 88.88 120 TYR A O 1
ATOM 970 N N . ARG A 1 121 ? 10.162 4.054 -18.110 1.00 90.44 121 ARG A N 1
ATOM 971 C CA . ARG A 1 121 ? 11.227 3.955 -17.103 1.00 90.44 121 ARG A CA 1
ATOM 972 C C . ARG A 1 121 ? 11.419 2.506 -16.681 1.00 90.44 121 ARG A C 1
ATOM 974 O O . ARG A 1 121 ? 10.432 1.809 -16.475 1.00 90.44 121 ARG A O 1
ATOM 981 N N . THR A 1 122 ? 12.656 2.093 -16.454 1.00 93.44 122 THR A N 1
ATOM 982 C CA . THR A 1 122 ? 12.967 0.859 -15.718 1.00 93.44 122 THR A CA 1
ATOM 983 C C . THR A 1 122 ? 13.792 1.199 -14.487 1.00 93.44 122 THR A C 1
ATOM 985 O O . THR A 1 122 ? 14.308 2.315 -14.353 1.00 93.44 122 THR A O 1
ATOM 988 N N . GLY A 1 123 ? 13.889 0.273 -13.544 1.00 93.62 123 GLY A N 1
ATOM 989 C CA . GLY A 1 123 ? 14.748 0.465 -12.392 1.00 93.62 123 GLY A CA 1
ATOM 990 C C . GLY A 1 123 ? 15.147 -0.827 -11.716 1.00 93.62 123 GLY A C 1
ATOM 991 O O . GLY A 1 123 ? 14.382 -1.791 -11.688 1.00 93.62 123 GLY A O 1
ATOM 992 N N . ILE A 1 124 ? 16.346 -0.804 -11.141 1.00 96.25 124 ILE A N 1
ATOM 993 C CA . ILE A 1 124 ? 16.829 -1.841 -10.240 1.00 96.25 124 ILE A CA 1
ATOM 994 C C . ILE A 1 124 ? 16.197 -1.592 -8.879 1.00 96.25 124 ILE A C 1
ATOM 996 O O . ILE A 1 124 ? 16.380 -0.528 -8.278 1.00 96.25 124 ILE A O 1
ATOM 1000 N N . VAL A 1 125 ? 15.443 -2.572 -8.401 1.00 97.00 125 VAL A N 1
ATOM 1001 C CA . VAL A 1 125 ? 14.699 -2.502 -7.151 1.00 97.00 125 VAL A CA 1
ATOM 1002 C C . VAL A 1 125 ? 15.140 -3.601 -6.197 1.00 97.00 125 VAL A C 1
ATOM 1004 O O . VAL A 1 125 ? 15.435 -4.721 -6.609 1.00 97.00 125 VAL A O 1
ATOM 1007 N N . GLU A 1 126 ? 15.157 -3.276 -4.912 1.00 97.12 126 GLU A N 1
ATOM 1008 C CA . GLU A 1 126 ? 15.371 -4.210 -3.810 1.00 97.12 126 GLU A CA 1
ATOM 1009 C C . GLU A 1 126 ? 14.055 -4.392 -3.047 1.00 97.12 126 GLU A C 1
ATOM 1011 O O . GLU A 1 126 ? 13.382 -3.405 -2.746 1.00 97.12 126 GLU A O 1
ATOM 1016 N N . THR A 1 127 ? 13.676 -5.628 -2.715 1.00 96.19 127 THR A N 1
ATOM 1017 C CA . THR A 1 127 ? 12.503 -5.890 -1.859 1.00 96.19 127 THR A CA 1
ATOM 1018 C C . THR A 1 127 ? 12.643 -5.177 -0.509 1.00 96.19 127 THR A C 1
ATOM 1020 O O . THR A 1 127 ? 13.673 -5.292 0.152 1.00 96.19 127 THR A O 1
ATOM 1023 N N . LEU A 1 128 ? 11.607 -4.444 -0.093 1.00 95.94 128 LEU A N 1
ATOM 1024 C CA . LEU A 1 128 ? 11.556 -3.761 1.198 1.00 95.94 128 LEU A CA 1
ATOM 1025 C C . LEU A 1 128 ? 10.768 -4.613 2.197 1.00 95.94 128 LEU A C 1
ATOM 1027 O O . LEU A 1 128 ? 9.556 -4.780 2.061 1.00 95.94 128 LEU A O 1
ATOM 1031 N N . ILE A 1 129 ? 11.470 -5.118 3.208 1.00 92.06 129 ILE A N 1
ATOM 1032 C CA . ILE A 1 129 ? 10.924 -5.973 4.266 1.00 92.06 129 ILE A CA 1
ATOM 1033 C C . ILE A 1 129 ? 10.968 -5.201 5.588 1.00 92.06 129 ILE A C 1
ATOM 1035 O O . ILE A 1 129 ? 11.903 -4.433 5.825 1.00 92.06 129 ILE A O 1
ATOM 1039 N N . ASP A 1 130 ? 9.956 -5.391 6.435 1.00 93.75 130 ASP A N 1
ATOM 1040 C CA . ASP A 1 130 ? 9.951 -4.820 7.782 1.00 93.75 130 ASP A CA 1
ATOM 1041 C C . ASP A 1 130 ? 11.024 -5.459 8.668 1.00 93.75 130 ASP A C 1
ATOM 1043 O O . ASP A 1 130 ? 11.378 -6.634 8.525 1.00 93.75 130 ASP A O 1
ATOM 1047 N N . HIS A 1 131 ? 11.515 -4.686 9.629 1.00 93.50 131 HIS A N 1
ATOM 1048 C CA . HIS A 1 131 ? 12.348 -5.217 10.690 1.00 93.50 131 HIS A CA 1
ATOM 1049 C C . HIS A 1 131 ? 11.485 -6.068 11.634 1.00 93.50 131 HIS A C 1
ATOM 1051 O O . HIS A 1 131 ? 10.392 -5.652 12.030 1.00 93.50 131 HIS A O 1
ATOM 1057 N N . PRO A 1 132 ? 11.930 -7.288 11.985 1.00 90.06 132 PRO A N 1
ATOM 1058 C CA . PRO A 1 132 ? 11.184 -8.122 12.910 1.00 90.06 132 PRO A CA 1
ATOM 1059 C C . PRO A 1 132 ? 11.196 -7.491 14.304 1.00 90.06 132 PRO A C 1
ATOM 1061 O O . PRO A 1 132 ? 12.246 -7.075 14.798 1.00 90.06 132 PRO A O 1
ATOM 1064 N N . ALA A 1 133 ? 10.038 -7.478 14.965 1.00 90.75 133 ALA A N 1
ATOM 1065 C CA . ALA A 1 133 ? 9.943 -7.035 16.349 1.00 90.75 133 ALA A CA 1
ATOM 1066 C C . ALA A 1 133 ? 10.769 -7.950 17.271 1.00 90.75 133 ALA A C 1
ATOM 1068 O O . ALA A 1 133 ? 10.747 -9.177 17.144 1.00 90.75 133 ALA A O 1
ATOM 1069 N N . VAL A 1 134 ? 11.486 -7.353 18.227 1.00 90.56 134 VAL A N 1
ATOM 1070 C CA . VAL A 1 134 ? 12.326 -8.074 19.195 1.00 90.56 134 VAL A CA 1
ATOM 1071 C C . VAL A 1 134 ? 12.097 -7.578 20.622 1.00 90.56 134 VAL A C 1
ATOM 1073 O O . VAL A 1 134 ? 11.872 -6.392 20.865 1.00 90.56 134 VAL A O 1
ATOM 1076 N N . GLY A 1 135 ? 12.182 -8.491 21.593 1.00 94.69 135 GLY A N 1
ATOM 1077 C CA . GLY A 1 135 ? 12.017 -8.166 23.012 1.00 94.69 135 GLY A CA 1
ATOM 1078 C C . GLY A 1 135 ? 10.662 -7.516 23.309 1.00 94.69 135 GLY A C 1
ATOM 1079 O O . GLY A 1 135 ? 9.632 -7.978 22.824 1.00 94.69 135 GLY A O 1
ATOM 1080 N N . ALA A 1 136 ? 10.672 -6.420 24.072 1.00 92.62 136 ALA A N 1
ATOM 1081 C CA . ALA A 1 136 ? 9.459 -5.688 24.452 1.00 92.62 136 ALA A CA 1
ATOM 1082 C C . ALA A 1 136 ? 8.671 -5.123 23.252 1.00 92.62 136 ALA A C 1
ATOM 1084 O O . ALA A 1 136 ? 7.477 -4.866 23.374 1.00 92.62 136 ALA A O 1
ATOM 1085 N N . ALA A 1 137 ? 9.305 -4.955 22.083 1.00 92.94 137 ALA A N 1
ATOM 1086 C CA . ALA A 1 137 ? 8.615 -4.473 20.888 1.00 92.94 137 ALA A CA 1
ATOM 1087 C C . ALA A 1 137 ? 7.549 -5.458 20.383 1.00 92.94 137 ALA A C 1
ATOM 1089 O O . ALA A 1 137 ? 6.614 -5.029 19.715 1.00 92.94 137 ALA A O 1
ATOM 1090 N N . ILE A 1 138 ? 7.662 -6.754 20.703 1.00 95.81 138 ILE A N 1
ATOM 1091 C CA . ILE A 1 138 ? 6.666 -7.763 20.316 1.00 95.81 138 ILE A CA 1
ATOM 1092 C C . ILE A 1 138 ? 5.332 -7.466 21.007 1.00 95.81 138 ILE A C 1
ATOM 1094 O O . ILE A 1 138 ? 4.323 -7.302 20.332 1.00 95.81 138 ILE A O 1
ATOM 1098 N N . GLU A 1 139 ? 5.344 -7.315 22.334 1.00 96.75 139 GLU A N 1
ATOM 1099 C CA . GLU A 1 139 ? 4.141 -7.019 23.127 1.00 96.75 139 GLU A CA 1
ATOM 1100 C C . GLU A 1 139 ? 3.524 -5.672 22.724 1.00 96.75 139 GLU A C 1
ATOM 1102 O O . GLU A 1 139 ? 2.330 -5.599 22.455 1.00 96.75 139 GLU A O 1
ATOM 1107 N N . ILE A 1 140 ? 4.351 -4.632 22.551 1.00 96.81 140 ILE A N 1
ATOM 1108 C CA . ILE A 1 140 ? 3.891 -3.310 22.091 1.00 96.81 140 ILE A CA 1
ATOM 1109 C C . ILE A 1 140 ? 3.208 -3.400 20.718 1.00 96.81 140 ILE A C 1
ATOM 1111 O O . ILE A 1 140 ? 2.184 -2.759 20.486 1.00 96.81 140 ILE A O 1
ATOM 1115 N N . THR A 1 141 ? 3.775 -4.179 19.793 1.00 97.88 141 THR A N 1
ATOM 1116 C CA . THR A 1 141 ? 3.209 -4.352 18.448 1.00 97.88 141 THR A CA 1
ATOM 1117 C C . THR A 1 141 ? 1.868 -5.081 18.505 1.00 97.88 141 THR A C 1
ATOM 1119 O O . THR A 1 141 ? 0.937 -4.697 17.797 1.00 97.88 141 THR A O 1
ATOM 1122 N N . GLU A 1 142 ? 1.743 -6.099 19.358 1.00 98.00 142 GLU A N 1
ATOM 1123 C CA . GLU A 1 142 ? 0.494 -6.842 19.540 1.00 98.00 142 GLU A CA 1
ATOM 1124 C C . GLU A 1 142 ? -0.610 -5.987 20.171 1.00 98.00 142 GLU A C 1
ATOM 1126 O O . GLU A 1 142 ? -1.740 -6.013 19.673 1.00 98.00 142 GLU A O 1
ATOM 1131 N N . ASP A 1 143 ? -0.282 -5.183 21.188 1.00 98.12 143 ASP A N 1
ATOM 1132 C CA . ASP A 1 143 ? -1.211 -4.239 21.823 1.00 98.12 143 ASP A CA 1
ATOM 1133 C C . ASP A 1 143 ? -1.719 -3.200 20.811 1.00 98.12 143 ASP A C 1
ATOM 1135 O O . ASP A 1 143 ? -2.925 -2.955 20.688 1.00 98.12 143 ASP A O 1
ATOM 1139 N N . LEU A 1 144 ? -0.804 -2.621 20.022 1.00 98.50 144 LEU A N 1
ATOM 1140 C CA . LEU A 1 144 ? -1.153 -1.684 18.952 1.00 98.50 144 LEU A CA 1
ATOM 1141 C C . LEU A 1 144 ? -2.025 -2.343 17.883 1.00 98.50 144 LEU A C 1
ATOM 1143 O O . LEU A 1 144 ? -2.981 -1.727 17.411 1.00 98.50 144 LEU A O 1
ATOM 1147 N N . ARG A 1 145 ? -1.733 -3.594 17.513 1.00 98.31 145 ARG A N 1
ATOM 1148 C CA . ARG A 1 145 ? -2.541 -4.353 16.554 1.00 98.31 145 ARG A CA 1
ATOM 1149 C C . ARG A 1 145 ? -3.981 -4.505 17.055 1.00 98.31 145 ARG A C 1
ATOM 1151 O O . ARG A 1 145 ? -4.895 -4.216 16.283 1.00 98.31 145 ARG A O 1
ATOM 1158 N N . GLU A 1 146 ? -4.221 -4.899 18.309 1.00 98.12 146 GLU A N 1
ATOM 1159 C CA . GLU A 1 146 ? -5.595 -5.037 18.842 1.00 98.12 146 GLU A CA 1
ATOM 1160 C C . GLU A 1 146 ? -6.355 -3.709 18.840 1.00 98.12 146 GLU A C 1
ATOM 1162 O O . GLU A 1 146 ? -7.540 -3.640 18.478 1.00 98.12 146 GLU A O 1
ATOM 1167 N N . GLU A 1 147 ? -5.663 -2.633 19.210 1.00 98.38 147 GLU A N 1
ATOM 1168 C CA . GLU A 1 147 ? -6.251 -1.304 19.213 1.00 98.38 147 GLU A CA 1
ATOM 1169 C C . GLU A 1 147 ? -6.610 -0.845 17.792 1.00 98.38 147 GLU A C 1
ATOM 1171 O O . GLU A 1 147 ? -7.740 -0.407 17.548 1.00 98.38 147 GLU A O 1
ATOM 1176 N N . VAL A 1 148 ? -5.687 -0.984 16.836 1.00 98.44 148 VAL A N 1
ATOM 1177 C CA . VAL A 1 148 ? -5.914 -0.625 15.430 1.00 98.44 148 VAL A CA 1
ATOM 1178 C C . VAL A 1 148 ? -7.030 -1.469 14.824 1.00 98.44 148 VAL A C 1
ATOM 1180 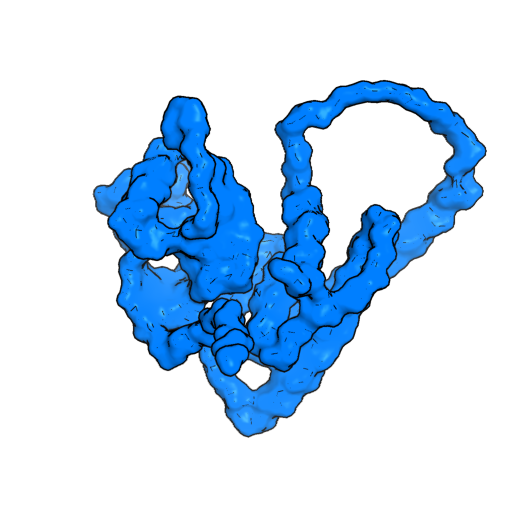O O . VAL A 1 148 ? -7.898 -0.904 14.161 1.00 98.44 148 VAL A O 1
ATOM 1183 N N . GLN A 1 149 ? -7.101 -2.776 15.100 1.00 96.25 149 GLN A N 1
ATOM 1184 C CA . GLN A 1 149 ? -8.225 -3.613 14.657 1.00 96.25 149 GLN A CA 1
ATOM 1185 C C . GLN A 1 149 ? -9.564 -3.071 15.163 1.00 96.25 149 GLN A C 1
ATOM 1187 O O . GLN A 1 149 ? -10.528 -2.974 14.402 1.00 96.25 149 GLN A O 1
ATOM 1192 N N . THR A 1 150 ? -9.632 -2.697 16.441 1.00 96.50 150 THR A N 1
ATOM 1193 C CA . THR A 1 150 ? -10.850 -2.155 17.054 1.00 96.50 150 THR A CA 1
ATOM 1194 C C . THR A 1 150 ? -11.251 -0.828 16.409 1.00 96.50 150 THR A C 1
ATOM 1196 O O . THR A 1 150 ? -12.410 -0.639 16.024 1.00 96.50 150 THR A O 1
ATOM 1199 N N . LEU A 1 151 ? -10.290 0.080 16.234 1.00 97.19 151 LEU A N 1
ATOM 1200 C CA . LEU A 1 151 ? -10.514 1.381 15.609 1.00 97.19 151 LEU A CA 1
ATOM 1201 C C . LEU A 1 151 ? -10.897 1.252 14.133 1.00 97.19 151 LEU A C 1
ATOM 1203 O O . LEU A 1 151 ? -11.809 1.941 13.680 1.00 97.19 151 LEU A O 1
ATOM 1207 N N . LEU A 1 152 ? -10.251 0.359 13.385 1.00 95.12 152 LEU A N 1
ATOM 1208 C CA . LEU A 1 152 ? -10.552 0.125 11.977 1.00 95.12 152 LEU A CA 1
ATOM 1209 C C . LEU A 1 152 ? -11.971 -0.425 11.812 1.00 95.12 152 LEU A C 1
ATOM 1211 O O . LEU A 1 152 ? -12.734 0.100 11.001 1.00 95.12 152 LEU A O 1
ATOM 1215 N N . LYS A 1 153 ? -12.372 -1.403 12.637 1.00 93.12 153 LYS A N 1
ATOM 1216 C CA . LYS A 1 153 ? -13.756 -1.908 12.671 1.00 93.12 153 LYS A CA 1
ATOM 1217 C C . LYS A 1 153 ? -14.754 -0.789 12.945 1.00 93.12 153 LYS A C 1
ATOM 1219 O O . LYS A 1 153 ? -15.765 -0.691 12.249 1.00 93.12 153 LYS A O 1
ATOM 1224 N N . GLU A 1 154 ? -14.488 0.080 13.922 1.00 93.50 154 GLU A N 1
ATOM 1225 C CA . GLU A 1 154 ? -15.363 1.223 14.203 1.00 93.50 154 GLU A CA 1
ATOM 1226 C C . GLU A 1 154 ? -15.425 2.200 13.017 1.00 93.50 154 GLU A C 1
ATOM 1228 O O . GLU A 1 154 ? -16.515 2.633 12.632 1.00 93.50 154 GLU A O 1
ATOM 1233 N N . PHE A 1 155 ? -14.274 2.551 12.442 1.00 93.44 155 PHE A N 1
ATOM 1234 C CA . PHE A 1 155 ? -14.176 3.458 11.303 1.00 93.44 155 PHE A CA 1
ATOM 1235 C C . PHE A 1 155 ? -14.991 2.940 10.114 1.00 93.44 155 PHE A C 1
ATOM 1237 O O . PHE A 1 155 ? -15.891 3.642 9.647 1.00 93.44 155 PHE A O 1
ATOM 1244 N N . LEU A 1 156 ? -14.754 1.693 9.696 1.00 90.38 156 LEU A N 1
ATOM 1245 C CA . LEU A 1 156 ? -15.491 1.043 8.611 1.00 90.38 156 LEU A CA 1
ATOM 1246 C C . LEU A 1 156 ? -16.987 0.961 8.927 1.00 90.38 156 LEU A C 1
ATOM 1248 O O . LEU A 1 156 ? -17.819 1.254 8.067 1.00 90.38 156 LEU A O 1
ATOM 1252 N N . THR A 1 157 ? -17.333 0.667 10.187 1.00 89.75 157 THR A N 1
ATOM 1253 C CA . THR A 1 157 ? -18.728 0.650 10.645 1.00 89.75 157 THR A CA 1
ATOM 1254 C C . THR A 1 157 ? -19.450 1.954 10.403 1.00 89.75 157 THR A C 1
ATOM 1256 O O . THR A 1 157 ? -20.555 1.987 9.858 1.00 89.75 157 THR A O 1
ATOM 1259 N N . ARG A 1 158 ? -18.813 3.052 10.786 1.00 89.31 158 ARG A N 1
ATOM 1260 C CA . ARG A 1 158 ? -19.386 4.382 10.619 1.00 89.31 158 ARG A CA 1
ATOM 1261 C C . ARG A 1 158 ? -19.416 4.803 9.159 1.00 89.31 158 ARG A C 1
ATOM 1263 O O . ARG A 1 158 ? -20.397 5.411 8.743 1.00 89.31 158 ARG A O 1
ATOM 1270 N N . GLN A 1 159 ? -18.374 4.478 8.403 1.00 87.38 159 GLN A N 1
ATOM 1271 C CA . GLN A 1 159 ? -18.280 4.831 6.994 1.00 87.38 159 GLN A CA 1
ATOM 1272 C C . GLN A 1 159 ? -19.403 4.172 6.181 1.00 87.38 159 GLN A C 1
ATOM 1274 O O . GLN A 1 159 ? -20.106 4.865 5.450 1.00 87.38 159 GLN A O 1
ATOM 1279 N N . LEU A 1 160 ? -19.645 2.872 6.375 1.00 86.50 160 LEU A N 1
ATOM 1280 C CA . LEU A 1 160 ? -20.721 2.149 5.687 1.00 86.50 160 LEU A CA 1
ATOM 1281 C C . LEU A 1 160 ? -22.114 2.588 6.152 1.00 86.50 160 LEU A C 1
ATOM 1283 O O . LEU A 1 160 ? -23.023 2.716 5.331 1.00 86.50 160 LEU A O 1
ATOM 1287 N N . ALA A 1 161 ? -22.278 2.922 7.436 1.00 86.75 161 ALA A N 1
ATOM 1288 C CA . ALA A 1 161 ? -23.536 3.474 7.937 1.00 86.75 161 ALA A CA 1
ATOM 1289 C C . ALA A 1 161 ? -23.914 4.801 7.251 1.00 86.75 161 ALA A C 1
ATOM 1291 O O . ALA A 1 161 ? -25.094 5.029 6.982 1.00 86.75 161 ALA A O 1
ATOM 1292 N N . LEU A 1 162 ? -22.939 5.660 6.917 1.00 85.69 162 LEU A N 1
ATOM 1293 C CA . LEU A 1 162 ? -23.191 6.881 6.134 1.00 85.69 162 LEU A CA 1
ATOM 1294 C C . LEU A 1 162 ? -23.659 6.586 4.702 1.00 85.69 162 LEU A C 1
ATOM 1296 O O . LEU A 1 162 ? -24.350 7.408 4.111 1.00 85.69 162 LEU A O 1
ATOM 1300 N N . MET A 1 163 ? -23.322 5.414 4.166 1.00 84.75 163 MET A N 1
ATOM 1301 C CA . MET A 1 163 ? -23.763 4.940 2.851 1.00 84.75 163 MET A CA 1
ATOM 1302 C C . MET A 1 163 ? -25.102 4.186 2.912 1.00 84.75 163 MET A C 1
ATOM 1304 O O . MET A 1 163 ? -25.513 3.576 1.929 1.00 84.75 163 MET A O 1
ATOM 1308 N N . GLY A 1 164 ? -25.774 4.177 4.071 1.00 85.75 164 GLY A N 1
ATOM 1309 C CA . GLY A 1 164 ? -27.019 3.432 4.282 1.00 85.75 164 GLY A CA 1
ATOM 1310 C C . GLY A 1 164 ? -26.832 1.913 4.328 1.00 85.75 164 GLY A C 1
ATOM 1311 O O . GLY A 1 164 ? -27.815 1.172 4.305 1.00 85.75 164 GLY A O 1
ATOM 1312 N N . GLN A 1 165 ? -25.590 1.435 4.407 1.00 80.88 165 GLN A N 1
ATOM 1313 C CA . GLN A 1 165 ? -25.274 0.016 4.471 1.00 80.88 165 GLN A CA 1
ATOM 1314 C C . GLN A 1 165 ? -25.155 -0.439 5.928 1.00 80.88 165 GLN A C 1
ATOM 1316 O O . GLN A 1 165 ? -24.643 0.270 6.796 1.00 80.88 165 GLN A O 1
ATOM 1321 N N . ARG A 1 166 ? -25.644 -1.648 6.206 1.00 71.25 166 ARG A N 1
ATOM 1322 C CA . ARG A 1 166 ? -25.448 -2.334 7.487 1.00 71.25 166 ARG A CA 1
ATOM 1323 C C . ARG A 1 166 ? -24.397 -3.414 7.310 1.00 71.25 166 ARG A C 1
ATOM 1325 O O . ARG A 1 166 ? -24.431 -4.140 6.323 1.00 71.25 166 ARG A O 1
ATOM 1332 N N . ILE A 1 167 ? -23.493 -3.519 8.274 1.00 65.62 167 ILE A N 1
ATOM 1333 C CA . ILE A 1 167 ? -22.398 -4.487 8.224 1.00 65.62 167 ILE A CA 1
ATOM 1334 C C . ILE A 1 167 ? -22.772 -5.796 8.886 1.00 65.62 167 ILE A C 1
ATOM 1336 O O . ILE A 1 167 ? -23.443 -5.824 9.919 1.00 65.62 167 ILE A O 1
ATOM 1340 N N . VAL A 1 168 ? -22.227 -6.851 8.291 1.00 60.03 168 VAL A N 1
ATOM 1341 C CA . VAL A 1 168 ? -22.073 -8.191 8.833 1.00 60.03 168 VAL A CA 1
ATOM 1342 C C . VAL A 1 168 ? -20.559 -8.361 8.991 1.00 60.03 168 VAL A C 1
ATOM 1344 O O . VAL A 1 168 ? -19.871 -8.333 7.988 1.00 60.03 168 VAL A O 1
ATOM 1347 N N . GLU A 1 169 ? -20.072 -8.333 10.233 1.00 73.81 169 GLU A N 1
ATOM 1348 C CA . GLU A 1 169 ? -18.720 -8.682 10.722 1.00 73.81 169 GLU A CA 1
ATOM 1349 C C . GLU A 1 169 ? -17.477 -8.494 9.815 1.00 73.81 169 GLU A C 1
ATOM 1351 O O . GLU A 1 169 ? -17.379 -9.039 8.723 1.00 73.81 169 GLU A O 1
ATOM 1356 N N . PHE A 1 170 ? -16.449 -7.800 10.330 1.00 79.38 170 PHE A N 1
ATOM 1357 C CA . PHE A 1 170 ? -15.155 -7.702 9.645 1.00 79.38 170 PHE A CA 1
ATOM 1358 C C . PHE A 1 170 ? -14.169 -8.777 10.107 1.00 79.38 170 PHE A C 1
ATOM 1360 O O . PHE A 1 170 ? -13.731 -8.730 11.266 1.00 79.38 170 PHE A O 1
ATOM 1367 N N . ASP A 1 171 ? -13.759 -9.668 9.200 1.00 82.56 171 ASP A N 1
ATOM 1368 C CA . ASP A 1 171 ? -12.595 -10.532 9.411 1.00 82.56 171 ASP A CA 1
ATOM 1369 C C . ASP A 1 171 ? -11.321 -9.754 9.056 1.00 82.56 171 ASP A C 1
ATOM 1371 O O . ASP A 1 171 ? -11.063 -9.438 7.896 1.00 82.56 171 ASP A O 1
ATOM 1375 N N . LEU A 1 172 ? -10.571 -9.343 10.081 1.00 87.88 172 LEU A N 1
ATOM 1376 C CA . LEU A 1 172 ? -9.346 -8.563 9.914 1.00 87.88 172 LEU A CA 1
ATOM 1377 C C . LEU A 1 172 ? -8.119 -9.445 10.176 1.00 87.88 172 LEU A C 1
ATOM 1379 O O . LEU A 1 172 ? -8.152 -10.268 11.096 1.00 87.88 172 LEU A O 1
ATOM 1383 N N . PRO A 1 173 ? -7.006 -9.227 9.449 1.00 88.62 173 PRO A N 1
ATOM 1384 C CA . PRO A 1 173 ? -5.778 -9.988 9.640 1.00 88.62 173 PRO A CA 1
ATOM 1385 C C . PRO A 1 173 ? -5.297 -9.955 11.088 1.00 88.62 173 PRO A C 1
ATOM 1387 O O . PRO A 1 173 ? -5.292 -8.903 11.729 1.00 88.62 173 PRO A O 1
ATOM 1390 N N . LYS A 1 174 ? -4.854 -11.113 11.586 1.00 89.25 174 LYS A N 1
ATOM 1391 C CA . LYS A 1 174 ? -4.284 -11.260 12.934 1.00 89.25 174 LYS A CA 1
ATOM 1392 C C . LYS A 1 174 ? -2.796 -10.935 12.997 1.00 89.25 174 LYS A C 1
ATOM 1394 O O . LYS A 1 174 ? -2.314 -10.621 14.077 1.00 89.25 174 LYS A O 1
ATOM 1399 N N . ASP A 1 175 ? -2.100 -11.033 11.867 1.00 93.38 175 ASP A N 1
ATOM 1400 C CA . ASP A 1 175 ? -0.693 -10.661 11.753 1.00 93.38 175 ASP A CA 1
ATOM 1401 C C . ASP A 1 175 ? -0.554 -9.124 11.755 1.00 93.38 175 ASP A C 1
ATOM 1403 O O . ASP A 1 175 ? -1.199 -8.466 10.928 1.00 93.38 175 ASP A O 1
ATOM 1407 N N . PRO A 1 176 ? 0.255 -8.534 12.656 1.00 95.69 176 PRO A N 1
ATOM 1408 C CA . PRO A 1 176 ? 0.408 -7.084 12.752 1.00 95.69 176 PRO A CA 1
ATOM 1409 C C . PRO A 1 176 ? 0.941 -6.421 11.478 1.00 95.69 176 PRO A C 1
ATOM 1411 O O . PRO A 1 176 ? 0.485 -5.333 11.116 1.00 95.69 176 PRO A O 1
ATOM 1414 N N . ALA A 1 177 ? 1.884 -7.060 10.778 1.00 93.50 177 ALA A N 1
ATOM 1415 C CA . ALA A 1 177 ? 2.491 -6.488 9.582 1.00 93.50 177 ALA A CA 1
ATOM 1416 C C . ALA A 1 177 ? 1.465 -6.435 8.444 1.00 93.50 177 ALA A C 1
ATOM 1418 O O . ALA A 1 177 ? 1.266 -5.377 7.841 1.00 93.50 177 ALA A O 1
ATOM 1419 N N . ILE A 1 178 ? 0.730 -7.528 8.220 1.00 92.44 178 ILE A N 1
ATOM 1420 C CA . ILE A 1 178 ? -0.351 -7.586 7.226 1.00 92.44 178 ILE A CA 1
ATOM 1421 C C . ILE A 1 178 ? -1.470 -6.594 7.572 1.00 92.44 178 ILE A C 1
ATOM 1423 O O . ILE A 1 178 ? -1.922 -5.850 6.697 1.00 92.44 178 ILE A O 1
ATOM 1427 N N . LEU A 1 179 ? -1.899 -6.544 8.840 1.00 95.25 179 LEU A N 1
ATOM 1428 C CA . LEU A 1 179 ? -2.926 -5.602 9.293 1.00 95.25 179 LEU A CA 1
ATOM 1429 C C . LEU A 1 179 ? -2.521 -4.155 9.006 1.00 95.25 179 LEU A C 1
ATOM 1431 O O . LEU A 1 179 ? -3.348 -3.388 8.511 1.00 95.25 179 LEU A O 1
ATOM 1435 N N . SER A 1 180 ? -1.273 -3.789 9.303 1.00 96.81 180 SER A N 1
ATOM 1436 C CA . SER A 1 180 ? -0.785 -2.425 9.095 1.00 96.81 180 SER A CA 1
ATOM 1437 C C . SER A 1 180 ? -0.837 -2.027 7.613 1.00 96.81 180 SER A C 1
ATOM 1439 O O . SER A 1 180 ? -1.421 -1.013 7.247 1.00 96.81 180 SER A O 1
ATOM 1441 N N . LEU A 1 181 ? -0.376 -2.887 6.699 1.00 94.56 181 LEU A N 1
ATOM 1442 C CA . LEU A 1 181 ? -0.407 -2.590 5.261 1.00 94.56 181 LEU A CA 1
ATOM 1443 C C . LEU A 1 181 ? -1.837 -2.454 4.708 1.00 94.56 181 LEU A C 1
ATOM 1445 O O . LEU A 1 181 ? -2.108 -1.555 3.908 1.00 94.56 181 LEU A O 1
ATOM 1449 N N . ILE A 1 182 ? -2.766 -3.301 5.163 1.00 91.25 182 ILE A N 1
ATOM 1450 C CA . ILE A 1 182 ? -4.185 -3.203 4.788 1.00 91.25 182 ILE A CA 1
ATOM 1451 C C . ILE A 1 182 ? -4.815 -1.931 5.362 1.00 91.25 182 ILE A C 1
ATOM 1453 O O . ILE A 1 182 ? -5.556 -1.236 4.663 1.00 91.25 182 ILE A O 1
ATOM 1457 N N . THR A 1 183 ? -4.494 -1.588 6.609 1.00 94.94 183 THR A N 1
ATOM 1458 C CA . THR A 1 183 ? -4.991 -0.369 7.252 1.00 94.94 183 THR A CA 1
ATOM 1459 C C . THR A 1 183 ? -4.530 0.862 6.476 1.00 94.94 183 THR A C 1
ATOM 1461 O O . THR A 1 183 ? -5.374 1.654 6.056 1.00 94.94 183 THR A O 1
ATOM 1464 N N . ALA A 1 184 ? -3.235 0.985 6.173 1.00 95.31 184 ALA A N 1
ATOM 1465 C CA . ALA A 1 184 ? -2.686 2.077 5.367 1.00 95.31 184 ALA A CA 1
ATOM 1466 C C . ALA A 1 184 ? -3.373 2.237 3.995 1.00 95.31 184 ALA A C 1
ATOM 1468 O O . ALA A 1 184 ? -3.639 3.361 3.556 1.00 95.31 184 ALA A O 1
ATOM 1469 N N . CYS A 1 185 ? -3.726 1.127 3.338 1.00 90.62 185 CYS A N 1
ATOM 1470 C CA . CYS A 1 185 ? -4.476 1.140 2.080 1.00 90.62 185 CYS A CA 1
ATOM 1471 C C . CYS A 1 185 ? -5.874 1.771 2.240 1.00 90.62 185 CYS A C 1
ATOM 1473 O O . CYS A 1 185 ? -6.292 2.588 1.409 1.00 90.62 185 CYS A O 1
ATOM 1475 N N . ILE A 1 186 ? -6.579 1.405 3.313 1.00 89.19 186 ILE A N 1
ATOM 1476 C CA . ILE A 1 186 ? -7.971 1.781 3.608 1.00 89.19 186 ILE A CA 1
ATOM 1477 C C . ILE A 1 186 ? -8.111 3.244 4.053 1.00 89.19 186 ILE A C 1
ATOM 1479 O O . ILE A 1 186 ? -9.147 3.870 3.811 1.00 89.19 186 ILE A O 1
ATOM 1483 N N . LEU A 1 187 ? -7.095 3.807 4.709 1.00 91.56 187 LEU A N 1
ATOM 1484 C CA . LEU A 1 187 ? -7.204 5.132 5.316 1.00 91.56 187 LEU A CA 1
ATOM 1485 C C . LEU A 1 187 ? -7.524 6.237 4.283 1.00 91.56 187 LEU A C 1
ATOM 1487 O O . LEU A 1 187 ? -6.846 6.340 3.253 1.00 91.56 187 LEU A O 1
ATOM 1491 N N . PRO A 1 188 ? -8.513 7.116 4.563 1.00 88.25 188 PRO A N 1
ATOM 1492 C CA . PRO A 1 188 ? -8.877 8.236 3.694 1.00 88.25 188 PRO A CA 1
ATOM 1493 C C . PRO A 1 188 ? -7.941 9.432 3.933 1.00 88.25 188 PRO A C 1
ATOM 1495 O O . PRO A 1 188 ? -8.347 10.476 4.450 1.00 88.25 188 PRO A O 1
ATOM 1498 N N . ILE A 1 189 ? -6.663 9.245 3.617 1.00 93.69 189 ILE A N 1
ATOM 1499 C CA . ILE A 1 189 ? -5.593 10.239 3.764 1.00 93.69 189 ILE A CA 1
ATOM 1500 C C . ILE A 1 189 ? -4.933 10.523 2.415 1.00 93.69 189 ILE A C 1
ATOM 1502 O O . ILE A 1 189 ? -5.080 9.753 1.464 1.00 93.69 189 ILE A O 1
ATOM 1506 N N . GLU A 1 190 ? -4.218 11.642 2.336 1.00 93.25 190 GLU A N 1
ATOM 1507 C CA . GLU A 1 190 ? -3.558 12.081 1.109 1.00 93.25 190 GLU A CA 1
ATOM 1508 C C . GLU A 1 190 ? -2.386 11.164 0.728 1.00 93.25 190 GLU A C 1
ATOM 1510 O O . GLU A 1 190 ? -1.792 10.492 1.575 1.00 93.25 190 GLU A O 1
ATOM 1515 N N . ASN A 1 191 ? -2.012 11.170 -0.557 1.00 92.56 191 ASN A N 1
ATOM 1516 C CA . ASN A 1 191 ? -0.920 10.346 -1.084 1.00 92.56 191 ASN A CA 1
ATOM 1517 C C . ASN A 1 191 ? 0.406 10.556 -0.333 1.00 92.56 191 ASN A C 1
ATOM 1519 O O . ASN A 1 191 ? 1.154 9.600 -0.168 1.00 92.56 191 ASN A O 1
ATOM 1523 N N . GLY A 1 192 ? 0.692 11.768 0.157 1.00 93.06 192 GLY A N 1
ATOM 1524 C CA . GLY A 1 192 ? 1.892 12.041 0.958 1.00 93.06 192 GLY A CA 1
ATOM 1525 C C . GLY A 1 192 ? 1.925 11.262 2.279 1.00 93.06 192 GLY A C 1
ATOM 1526 O O . GLY A 1 192 ? 2.936 10.643 2.618 1.00 93.06 192 GLY A O 1
ATOM 1527 N N . ASP A 1 193 ? 0.800 11.225 2.993 1.00 95.75 193 ASP A N 1
ATOM 1528 C CA . ASP A 1 193 ? 0.675 10.456 4.233 1.00 95.75 193 ASP A CA 1
ATOM 1529 C C . ASP A 1 193 ? 0.691 8.948 3.945 1.00 95.75 193 ASP A C 1
ATOM 1531 O O . ASP A 1 193 ? 1.390 8.197 4.626 1.00 95.75 193 ASP A O 1
ATOM 1535 N N . LYS A 1 194 ? -0.000 8.492 2.886 1.00 96.81 194 LYS A N 1
ATOM 1536 C CA . LYS A 1 194 ? 0.072 7.086 2.446 1.00 96.81 194 LYS A CA 1
ATOM 1537 C C . LYS A 1 194 ? 1.501 6.677 2.098 1.00 96.81 194 LYS A C 1
ATOM 1539 O O . LYS A 1 194 ? 1.936 5.595 2.478 1.00 96.81 194 LYS A O 1
ATOM 1544 N N . GLN A 1 195 ? 2.244 7.545 1.416 1.00 97.56 195 GLN A N 1
ATOM 1545 C CA . GLN A 1 195 ? 3.639 7.297 1.068 1.00 97.56 195 GLN A CA 1
ATOM 1546 C C . GLN A 1 195 ? 4.500 7.166 2.325 1.00 97.56 195 GLN A C 1
ATOM 1548 O O . GLN A 1 195 ? 5.345 6.280 2.389 1.00 97.56 195 GLN A O 1
ATOM 1553 N N . THR A 1 196 ? 4.236 7.978 3.349 1.00 97.81 196 THR A N 1
ATOM 1554 C CA . THR A 1 196 ? 4.933 7.884 4.638 1.00 97.81 196 THR A CA 1
ATOM 1555 C C . THR A 1 196 ? 4.670 6.528 5.305 1.00 97.81 196 THR A C 1
ATOM 1557 O O . THR A 1 196 ? 5.614 5.877 5.745 1.00 97.81 196 THR A O 1
ATOM 1560 N N . LEU A 1 197 ? 3.421 6.042 5.308 1.00 98.25 197 LEU A N 1
ATOM 1561 C CA . LEU A 1 197 ? 3.089 4.708 5.836 1.00 98.25 197 LEU A CA 1
ATOM 1562 C C . LEU A 1 197 ? 3.737 3.571 5.024 1.00 98.25 197 LEU A C 1
ATOM 1564 O O . LEU A 1 197 ? 4.215 2.590 5.601 1.00 98.25 197 LEU A O 1
ATOM 1568 N N . LEU A 1 198 ? 3.785 3.697 3.692 1.00 97.94 198 LEU A N 1
ATOM 1569 C CA . LEU A 1 198 ? 4.435 2.720 2.810 1.00 97.94 198 LEU A CA 1
ATOM 1570 C C . LEU A 1 198 ? 5.946 2.619 3.089 1.00 97.94 198 LEU A C 1
ATOM 1572 O O . LEU A 1 198 ? 6.514 1.527 3.016 1.00 97.94 198 LEU A O 1
ATOM 1576 N N . GLU A 1 199 ? 6.579 3.749 3.415 1.00 97.81 199 GLU A N 1
ATOM 1577 C CA . GLU A 1 199 ? 8.019 3.884 3.665 1.00 97.81 199 GLU A CA 1
ATOM 1578 C C . GLU A 1 199 ? 8.479 3.341 5.025 1.00 97.81 199 GLU A C 1
ATOM 1580 O O . GLU A 1 199 ? 9.653 2.995 5.163 1.00 97.81 199 GLU A O 1
ATOM 1585 N N . MET A 1 200 ? 7.584 3.227 6.010 1.00 98.12 200 MET A N 1
ATOM 1586 C CA . MET A 1 200 ? 7.916 2.711 7.343 1.00 98.12 200 MET A CA 1
ATOM 1587 C C . MET A 1 200 ? 8.377 1.247 7.288 1.00 98.12 200 MET A C 1
ATOM 1589 O O . MET A 1 200 ? 7.755 0.411 6.630 1.00 98.12 200 MET A O 1
ATOM 1593 N N . THR A 1 201 ? 9.445 0.912 8.008 1.00 96.81 201 THR A N 1
ATOM 1594 C CA . THR A 1 201 ? 9.963 -0.467 8.123 1.00 96.81 201 THR A CA 1
ATOM 1595 C C . THR A 1 201 ? 9.765 -1.070 9.510 1.00 96.81 201 THR A C 1
ATOM 1597 O O . THR A 1 201 ? 10.106 -2.228 9.724 1.00 96.81 201 THR A O 1
ATOM 1600 N N . GLU A 1 202 ? 9.188 -0.311 10.441 1.00 97.56 202 GLU A N 1
ATOM 1601 C CA . GLU A 1 202 ? 8.806 -0.775 11.773 1.00 97.56 202 GLU A CA 1
ATOM 1602 C C . GLU A 1 202 ? 7.282 -0.901 11.844 1.00 97.56 202 GLU A C 1
ATOM 1604 O O . GLU A 1 202 ? 6.544 0.075 11.677 1.00 97.56 202 GLU A O 1
ATOM 1609 N N . THR A 1 203 ? 6.791 -2.120 12.082 1.00 97.69 203 THR A N 1
ATOM 1610 C CA . THR A 1 203 ? 5.343 -2.395 12.099 1.00 97.69 203 THR A CA 1
ATOM 1611 C C . THR A 1 203 ? 4.636 -1.649 13.232 1.00 97.69 203 THR A C 1
ATOM 1613 O O . THR A 1 203 ? 3.539 -1.133 13.035 1.00 97.69 203 THR A O 1
ATOM 1616 N N . SER A 1 204 ? 5.271 -1.540 14.401 1.00 98.00 204 SER A N 1
ATOM 1617 C CA . SER A 1 204 ? 4.734 -0.800 15.548 1.00 98.00 204 SER A CA 1
ATOM 1618 C C . SER A 1 204 ? 4.573 0.691 15.252 1.00 98.00 204 SER A C 1
ATOM 1620 O O . SER A 1 204 ? 3.511 1.243 15.516 1.00 98.00 204 SER A O 1
ATOM 1622 N N . GLU A 1 205 ? 5.576 1.343 14.658 1.00 98.31 205 GLU A N 1
ATOM 1623 C CA . GLU A 1 205 ? 5.508 2.771 14.308 1.00 98.31 205 GLU A CA 1
ATOM 1624 C C . GLU A 1 205 ? 4.404 3.058 13.286 1.00 98.31 205 GLU A C 1
ATOM 1626 O O . GLU A 1 205 ? 3.683 4.060 13.390 1.00 98.31 205 GLU A O 1
ATOM 1631 N N . ARG A 1 206 ? 4.234 2.147 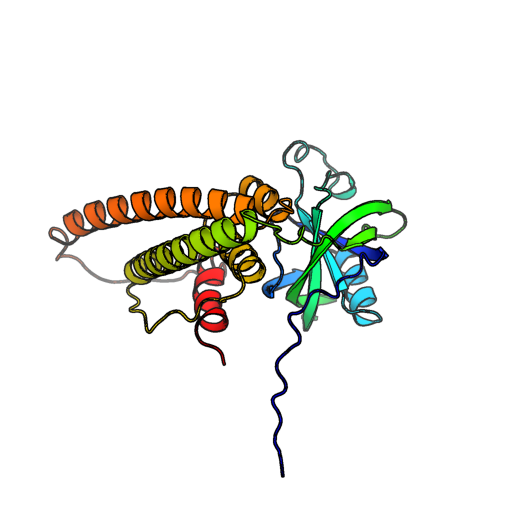12.319 1.00 98.38 206 ARG A N 1
ATOM 1632 C CA . ARG A 1 206 ? 3.147 2.225 11.344 1.00 98.38 206 ARG A CA 1
ATOM 1633 C C . ARG A 1 206 ? 1.780 2.085 12.016 1.00 98.38 206 ARG A C 1
ATOM 1635 O O . ARG A 1 206 ? 0.936 2.958 11.820 1.00 98.38 206 ARG A O 1
ATOM 1642 N N . LEU A 1 207 ? 1.580 1.071 12.862 1.00 98.62 207 LEU A N 1
ATOM 1643 C CA . LEU A 1 207 ? 0.327 0.887 13.609 1.00 98.62 207 LEU A CA 1
ATOM 1644 C C . LEU A 1 207 ? 0.024 2.071 14.544 1.00 98.62 207 LEU A C 1
ATOM 1646 O O . LEU A 1 207 ? -1.124 2.501 14.648 1.00 98.62 207 LEU A O 1
ATOM 1650 N N . ASP A 1 208 ? 1.036 2.636 15.201 1.00 98.62 208 ASP A N 1
ATOM 1651 C CA . ASP A 1 208 ? 0.887 3.803 16.079 1.00 98.62 208 ASP A CA 1
ATOM 1652 C C . ASP A 1 208 ? 0.407 5.041 15.297 1.00 98.62 208 ASP A C 1
ATOM 1654 O O . ASP A 1 208 ? -0.543 5.727 15.695 1.00 98.62 208 ASP A O 1
ATOM 1658 N N . SER A 1 209 ? 0.990 5.265 14.116 1.00 98.56 209 SER A N 1
ATOM 1659 C CA . SER A 1 209 ? 0.581 6.329 13.194 1.00 98.56 209 SER A CA 1
ATOM 1660 C C . SER A 1 209 ? -0.854 6.125 12.693 1.00 98.56 209 SER A C 1
ATOM 1662 O O . SER A 1 209 ? -1.663 7.060 12.680 1.00 98.56 209 SER A O 1
ATOM 1664 N N . GLU A 1 210 ? -1.202 4.894 12.321 1.00 98.62 210 GLU A N 1
ATOM 1665 C CA . GLU A 1 210 ? -2.539 4.511 11.863 1.00 98.62 210 GLU A CA 1
ATOM 1666 C C . GLU A 1 210 ? -3.596 4.677 12.954 1.00 98.62 210 GLU A C 1
ATOM 1668 O O . GLU A 1 210 ? -4.662 5.237 12.686 1.00 98.62 210 GLU A O 1
ATOM 1673 N N . ARG A 1 211 ? -3.296 4.277 14.197 1.00 98.62 211 ARG A N 1
ATOM 1674 C CA . ARG A 1 211 ? -4.158 4.491 15.370 1.00 98.62 211 ARG A CA 1
ATOM 1675 C C . ARG A 1 211 ? -4.545 5.960 15.493 1.00 98.62 211 ARG A C 1
ATOM 1677 O O . ARG A 1 211 ? -5.723 6.298 15.659 1.00 98.62 211 ARG A O 1
ATOM 1684 N N . ASP A 1 212 ? -3.568 6.850 15.392 1.00 98.31 212 ASP A N 1
ATOM 1685 C CA . ASP A 1 212 ? -3.785 8.284 15.535 1.00 98.31 212 ASP A CA 1
ATOM 1686 C C . ASP A 1 212 ? -4.600 8.866 14.371 1.00 98.31 212 ASP A C 1
ATOM 1688 O O . ASP A 1 212 ? -5.481 9.711 14.582 1.00 98.31 212 ASP A O 1
ATOM 1692 N N . ILE A 1 213 ? -4.367 8.388 13.145 1.00 98.19 213 ILE A N 1
ATOM 1693 C CA . ILE A 1 213 ? -5.170 8.752 11.972 1.00 98.19 213 ILE A CA 1
ATOM 1694 C C . ILE A 1 213 ? -6.618 8.273 12.142 1.00 98.19 213 ILE A C 1
ATOM 1696 O O . ILE A 1 213 ? -7.545 9.072 11.968 1.00 98.19 213 ILE A O 1
ATOM 1700 N N . LEU A 1 214 ? -6.831 7.015 12.538 1.00 97.94 214 LEU A N 1
ATOM 1701 C CA . LEU A 1 214 ? -8.157 6.426 12.744 1.00 97.94 214 LEU A CA 1
ATOM 1702 C C . LEU A 1 214 ? -8.948 7.182 13.809 1.00 97.94 214 LEU A C 1
ATOM 1704 O O . LEU A 1 214 ? -10.094 7.565 13.570 1.00 97.94 214 LEU A O 1
ATOM 1708 N N . ARG A 1 215 ? -8.335 7.489 14.959 1.00 97.62 215 ARG A N 1
ATOM 1709 C CA . ARG A 1 215 ? -8.969 8.287 16.024 1.00 97.62 215 ARG A CA 1
ATOM 1710 C C . ARG A 1 215 ? -9.453 9.645 15.504 1.00 97.62 215 ARG A C 1
ATOM 1712 O O . ARG A 1 215 ? -10.583 10.064 15.794 1.00 97.62 215 ARG A O 1
ATOM 1719 N N . ARG A 1 216 ? -8.635 10.331 14.693 1.00 96.50 216 ARG A N 1
ATOM 1720 C CA . ARG A 1 216 ? -9.023 11.599 14.049 1.00 96.50 216 ARG A CA 1
ATOM 1721 C C . ARG A 1 216 ? -10.155 11.398 13.042 1.00 96.50 216 ARG A C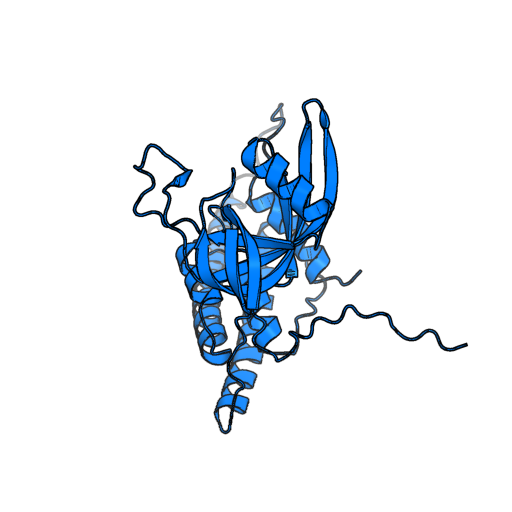 1
ATOM 1723 O O . ARG A 1 216 ? -11.114 12.171 13.066 1.00 96.50 216 ARG A O 1
ATOM 1730 N N . ALA A 1 217 ? -10.077 10.378 12.189 1.00 94.06 217 ALA A N 1
ATOM 1731 C CA . ALA A 1 217 ? -11.085 10.082 11.171 1.00 94.06 217 ALA A CA 1
ATOM 1732 C C . ALA A 1 217 ? -12.451 9.748 11.796 1.00 94.06 217 ALA A C 1
ATOM 1734 O O . ALA A 1 217 ? -13.460 10.363 11.448 1.00 94.06 217 ALA A O 1
ATOM 1735 N N . ILE A 1 218 ? -12.482 8.875 12.806 1.00 95.44 218 ILE A N 1
ATOM 1736 C CA . ILE A 1 218 ? -13.688 8.529 13.574 1.00 95.44 218 ILE A CA 1
ATOM 1737 C C . ILE A 1 218 ? -14.300 9.776 14.216 1.00 95.44 218 ILE A C 1
ATOM 1739 O O . ILE A 1 218 ? -15.516 9.976 14.162 1.00 95.44 218 ILE A O 1
ATOM 1743 N N . THR A 1 219 ? -13.472 10.655 14.788 1.00 95.31 219 THR A N 1
ATOM 1744 C CA . THR A 1 219 ? -13.947 11.915 15.378 1.00 95.31 219 THR A CA 1
ATOM 1745 C C . THR A 1 219 ? -14.631 12.807 14.337 1.00 95.31 219 THR A C 1
ATOM 1747 O O . THR A 1 219 ? -15.681 13.384 14.629 1.00 95.31 219 THR A O 1
ATOM 1750 N N . ARG A 1 220 ? -14.091 12.896 13.112 1.00 92.44 220 ARG A N 1
ATOM 1751 C CA . ARG A 1 220 ? -14.730 13.631 12.004 1.00 92.44 220 ARG A CA 1
ATOM 1752 C C . ARG A 1 2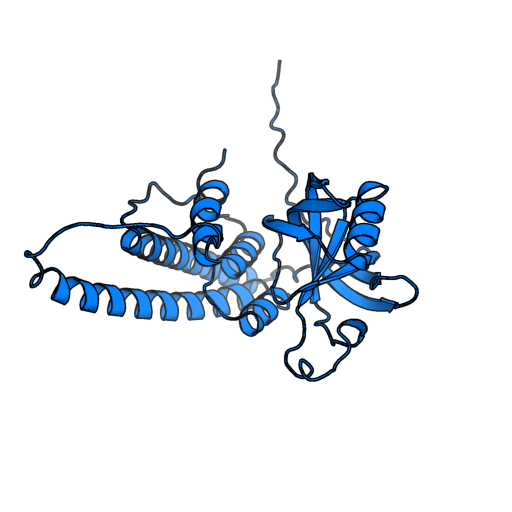20 ? -16.065 12.994 11.611 1.00 92.44 220 ARG A C 1
ATOM 1754 O O . ARG A 1 220 ? -17.065 13.705 11.557 1.00 92.44 220 ARG A O 1
ATOM 1761 N N . LEU A 1 221 ? -16.113 11.669 11.443 1.00 90.25 221 LEU A N 1
ATOM 1762 C CA . LEU A 1 221 ? -17.344 10.944 11.097 1.00 90.25 221 LEU A CA 1
ATOM 1763 C C . LEU A 1 221 ? -18.457 11.153 12.132 1.00 90.25 221 LEU A C 1
ATOM 1765 O O . LEU A 1 221 ? -19.610 11.387 11.768 1.00 90.25 221 LEU A O 1
ATOM 1769 N N . ARG A 1 222 ? -18.118 11.137 13.428 1.00 89.75 222 ARG A N 1
ATOM 1770 C CA . ARG A 1 222 ? -19.076 11.406 14.514 1.00 89.75 222 ARG A CA 1
ATOM 1771 C C . ARG A 1 222 ? -19.690 12.808 14.406 1.00 89.75 222 ARG A C 1
ATOM 1773 O O . ARG A 1 222 ? -20.890 12.961 14.623 1.00 89.75 222 ARG A O 1
ATOM 1780 N N . ARG A 1 223 ? -18.897 13.821 14.037 1.00 89.50 223 ARG A N 1
ATOM 1781 C CA . ARG A 1 223 ? -19.390 15.197 13.834 1.00 89.50 223 ARG A CA 1
ATOM 1782 C C . ARG A 1 223 ? -20.321 15.295 12.624 1.00 89.50 223 ARG A C 1
ATOM 1784 O O . ARG A 1 223 ? -21.374 15.920 12.730 1.00 89.50 223 ARG A O 1
ATOM 1791 N N . THR A 1 224 ? -19.977 14.645 11.512 1.00 83.56 224 THR A N 1
ATOM 1792 C CA . THR A 1 224 ? -20.812 14.621 10.299 1.00 83.56 224 THR A CA 1
ATOM 1793 C C . THR A 1 224 ? -22.165 13.956 10.555 1.00 83.56 224 THR A C 1
ATOM 1795 O O . THR A 1 224 ? -23.200 14.510 10.187 1.00 83.56 224 THR A O 1
ATOM 1798 N N . ALA A 1 225 ? -22.185 12.818 11.257 1.00 79.25 225 ALA A N 1
ATOM 1799 C CA . ALA A 1 225 ? -23.424 12.123 11.606 1.00 79.25 225 ALA A CA 1
ATOM 1800 C C . ALA A 1 225 ? -24.344 12.973 12.507 1.00 79.25 225 ALA A C 1
ATOM 1802 O O . ALA A 1 225 ? -25.551 13.046 12.268 1.00 79.25 225 ALA A O 1
ATOM 1803 N N . ALA A 1 226 ? -23.781 13.675 13.499 1.00 76.38 226 ALA A N 1
ATOM 1804 C CA . ALA A 1 226 ? -24.542 14.578 14.366 1.00 76.38 226 ALA A CA 1
ATOM 1805 C C . ALA A 1 226 ? -25.146 15.771 13.596 1.00 76.38 226 ALA A C 1
ATOM 1807 O O . ALA A 1 226 ? -26.273 16.181 13.873 1.00 76.38 226 ALA A O 1
ATOM 1808 N N . ALA A 1 227 ? -24.433 16.302 12.598 1.00 73.25 227 ALA A N 1
ATOM 1809 C CA . ALA A 1 227 ? -24.933 17.377 11.741 1.00 73.25 227 ALA A CA 1
ATOM 1810 C C . ALA A 1 227 ? -26.025 16.900 10.757 1.00 73.25 227 ALA A C 1
ATOM 1812 O O . ALA A 1 227 ? -26.993 17.624 10.517 1.00 73.25 227 ALA A O 1
ATOM 1813 N N . GLY A 1 228 ? -25.908 15.679 10.219 1.00 60.00 228 GLY A N 1
ATOM 1814 C CA . GLY A 1 228 ? -26.892 15.075 9.308 1.00 60.00 228 GLY A CA 1
ATOM 1815 C C . GLY A 1 228 ? -28.223 14.705 9.979 1.00 60.00 228 GLY A C 1
ATOM 1816 O O . GLY A 1 228 ? -29.285 14.889 9.380 1.00 60.00 228 GLY A O 1
ATOM 1817 N N . GLY A 1 229 ? -28.187 14.280 11.248 1.00 54.09 229 GLY A N 1
ATOM 1818 C CA . GLY A 1 229 ? -29.386 13.980 12.045 1.00 54.09 229 GLY A CA 1
ATOM 1819 C C . GLY A 1 229 ? -30.269 15.198 12.350 1.00 54.09 229 GLY A C 1
ATOM 1820 O O . GLY A 1 229 ? -31.461 15.043 12.594 1.00 54.09 229 GLY A O 1
ATOM 1821 N N . SER A 1 230 ? -29.718 16.416 12.274 1.00 44.44 230 SER A N 1
ATOM 1822 C CA . SER A 1 230 ? -30.469 17.664 12.486 1.00 44.44 230 SER A CA 1
ATOM 1823 C C . SER A 1 230 ? -31.238 18.128 11.235 1.00 44.44 230 SER A C 1
ATOM 1825 O O . SER A 1 230 ? -32.238 18.835 11.343 1.00 44.44 230 SER A O 1
ATOM 1827 N N . LYS A 1 231 ? -30.825 17.695 10.031 1.00 43.16 231 LYS A N 1
ATOM 1828 C CA . LYS A 1 231 ? -31.500 18.048 8.764 1.00 43.16 231 LYS A CA 1
ATOM 1829 C C . LYS A 1 231 ? -32.651 17.101 8.397 1.00 43.16 231 LYS A C 1
ATOM 1831 O O . LYS A 1 231 ? -33.658 17.557 7.867 1.00 43.16 231 LYS A O 1
ATOM 1836 N N . HIS A 1 232 ? -32.578 15.820 8.771 1.00 37.62 232 HIS A N 1
ATOM 1837 C CA . HIS A 1 232 ? -33.649 14.840 8.504 1.00 37.62 232 HIS A CA 1
ATOM 1838 C C . HIS A 1 232 ? -34.965 15.094 9.269 1.00 37.62 232 HIS A C 1
ATOM 1840 O O . HIS A 1 232 ? -35.983 14.480 8.959 1.00 37.62 232 HIS A O 1
ATOM 1846 N N . ALA A 1 233 ? -34.974 16.003 10.251 1.00 37.53 233 ALA A N 1
ATOM 1847 C CA . ALA A 1 233 ? -36.194 16.420 10.943 1.00 37.53 233 ALA A CA 1
ATOM 1848 C C . ALA A 1 233 ? -36.932 17.590 10.256 1.00 37.53 233 ALA A C 1
ATOM 1850 O O . ALA A 1 233 ? -38.012 17.954 10.719 1.00 37.53 233 ALA A O 1
ATOM 1851 N N . LYS A 1 234 ? -36.379 18.190 9.186 1.00 35.53 234 LYS A N 1
ATOM 1852 C CA . LYS A 1 234 ? -36.985 19.357 8.512 1.00 35.53 234 LYS A CA 1
ATOM 1853 C C . LYS A 1 234 ? -37.436 19.144 7.067 1.00 35.53 234 LYS A C 1
ATOM 1855 O O . LYS A 1 234 ? -38.377 19.820 6.674 1.00 35.53 234 LYS A O 1
ATOM 1860 N N . ASP A 1 235 ? -36.890 18.175 6.338 1.00 36.34 235 ASP A N 1
ATOM 1861 C CA . ASP A 1 235 ? -37.248 17.967 4.928 1.00 36.34 235 ASP A CA 1
ATOM 1862 C C . ASP A 1 235 ? -38.072 16.686 4.743 1.00 36.34 235 ASP A C 1
ATOM 1864 O O . ASP A 1 235 ? -37.590 15.638 4.321 1.00 36.34 235 ASP A O 1
ATOM 1868 N N . LYS A 1 236 ? -39.359 16.773 5.093 1.00 36.62 236 LYS A N 1
ATOM 1869 C CA . LYS A 1 236 ? -40.409 15.934 4.498 1.00 36.62 236 LYS A CA 1
ATOM 1870 C C . LYS A 1 236 ? -41.349 16.843 3.714 1.00 36.62 236 LYS A C 1
ATOM 1872 O O . LYS A 1 236 ? -42.453 17.110 4.174 1.00 36.62 236 LYS A O 1
ATOM 1877 N N . ASN A 1 237 ? -40.886 17.361 2.582 1.00 33.22 237 ASN A N 1
ATOM 1878 C CA . ASN A 1 237 ? -41.744 17.784 1.477 1.00 33.22 237 ASN A CA 1
ATOM 1879 C C . ASN A 1 237 ? -40.902 18.067 0.223 1.00 33.22 237 ASN A C 1
ATOM 1881 O O . ASN A 1 237 ? -39.846 18.673 0.334 1.00 33.22 237 ASN A O 1
ATOM 1885 N N . GLU A 1 238 ? -41.454 17.659 -0.926 1.00 34.97 238 GLU A N 1
ATOM 1886 C CA . GLU A 1 238 ? -41.110 18.024 -2.318 1.00 34.97 238 GLU A CA 1
ATOM 1887 C C . GLU A 1 238 ? -40.210 17.071 -3.154 1.00 34.97 238 GLU A C 1
ATOM 1889 O O . GLU A 1 238 ? -38.987 17.106 -3.122 1.00 34.97 238 GLU A O 1
ATOM 1894 N N . THR A 1 239 ? -40.909 16.184 -3.885 1.00 33.62 239 THR A N 1
ATOM 1895 C CA . THR A 1 239 ? -40.948 15.979 -5.361 1.00 33.62 239 THR A CA 1
ATOM 1896 C C . THR A 1 239 ? -39.665 15.789 -6.212 1.00 33.62 239 THR A C 1
ATOM 1898 O O . THR A 1 239 ? -38.951 16.739 -6.494 1.00 33.62 239 THR A O 1
ATOM 1901 N N . GLN A 1 240 ? -39.461 14.534 -6.654 1.00 31.59 240 GLN A N 1
ATOM 1902 C CA . GLN A 1 240 ? -39.386 13.937 -8.022 1.00 31.59 240 GLN A CA 1
ATOM 1903 C C . GLN A 1 240 ? -38.719 14.620 -9.259 1.00 31.59 240 GLN A C 1
ATOM 1905 O O . GLN A 1 240 ? -39.059 15.751 -9.585 1.00 31.59 240 GLN A O 1
ATOM 1910 N N . GLU A 1 241 ? -37.936 13.784 -9.993 1.00 31.41 241 GLU A N 1
ATOM 1911 C CA . GLU A 1 241 ? -37.489 13.793 -11.429 1.00 31.41 241 GLU A CA 1
ATOM 1912 C C . GLU A 1 241 ? -36.563 14.957 -11.888 1.00 31.41 241 GLU A C 1
ATOM 1914 O O . GLU A 1 241 ? -36.732 16.086 -11.458 1.00 31.41 241 GLU A O 1
ATOM 1919 N N . ASP A 1 242 ? -35.520 14.819 -12.723 1.00 30.22 242 ASP A N 1
ATOM 1920 C CA . ASP A 1 242 ? -35.189 13.841 -13.769 1.00 30.22 242 ASP A CA 1
ATOM 1921 C C . ASP A 1 242 ? -33.682 13.896 -14.166 1.00 30.22 242 ASP A C 1
ATOM 1923 O O . ASP A 1 242 ? -33.014 14.916 -13.996 1.00 30.22 242 ASP A O 1
ATOM 1927 N N . ASP A 1 243 ? -33.225 12.788 -14.754 1.00 29.00 243 ASP A N 1
ATOM 1928 C CA . ASP A 1 243 ? -32.256 12.593 -15.850 1.00 29.00 243 ASP A CA 1
ATOM 1929 C C . ASP A 1 243 ? -30.724 12.865 -15.836 1.00 29.00 243 ASP A C 1
ATOM 1931 O O . ASP A 1 243 ? -30.196 13.959 -15.650 1.00 29.00 243 ASP A O 1
ATOM 1935 N N . THR A 1 244 ? -30.049 11.796 -16.299 1.00 33.34 244 THR A N 1
ATOM 1936 C CA . THR A 1 244 ? -28.766 11.661 -17.025 1.00 33.34 244 THR A CA 1
ATOM 1937 C C . THR A 1 244 ? -27.460 12.181 -16.411 1.00 33.34 244 THR A C 1
ATOM 1939 O O . THR A 1 244 ? -27.125 13.359 -16.494 1.00 33.34 244 THR A O 1
ATOM 1942 N N . ASN A 1 245 ? -26.608 11.246 -15.969 1.00 28.19 245 ASN A N 1
ATOM 1943 C CA . ASN A 1 245 ? -25.156 11.428 -16.027 1.00 28.19 245 ASN A CA 1
ATOM 1944 C C . ASN A 1 245 ? -24.467 10.087 -16.317 1.00 28.19 245 ASN A C 1
ATOM 1946 O O . ASN A 1 245 ? -24.376 9.215 -15.451 1.00 28.19 245 ASN A O 1
ATOM 1950 N N . ASP A 1 246 ? -24.031 9.927 -17.562 1.00 33.44 246 ASP A N 1
ATOM 1951 C CA . ASP A 1 246 ? -23.259 8.789 -18.040 1.00 33.44 246 ASP A CA 1
ATOM 1952 C C . ASP A 1 246 ? -21.763 9.086 -17.838 1.00 33.44 246 ASP A C 1
ATOM 1954 O O . ASP A 1 246 ? -21.266 10.142 -18.229 1.00 33.44 246 ASP A O 1
ATOM 1958 N N . GLY A 1 247 ? -21.045 8.145 -17.222 1.00 31.89 247 GLY A N 1
ATOM 1959 C CA . GLY A 1 247 ? -19.617 7.976 -17.492 1.00 31.89 247 GLY A CA 1
ATOM 1960 C C . GLY A 1 247 ? -18.571 8.792 -16.722 1.00 31.89 247 GLY A C 1
ATOM 1961 O O . GLY A 1 247 ? -17.580 9.145 -17.340 1.00 31.89 247 GLY A O 1
ATOM 1962 N N . ILE A 1 248 ? -18.672 8.999 -15.400 1.00 28.83 248 ILE A N 1
ATOM 1963 C CA . ILE A 1 248 ? -17.479 9.075 -14.515 1.00 28.83 248 ILE A CA 1
ATOM 1964 C C . ILE A 1 248 ? -17.837 8.451 -13.158 1.00 28.83 248 ILE A C 1
ATOM 1966 O O . ILE A 1 248 ? -18.496 9.080 -12.331 1.00 28.83 248 ILE A O 1
ATOM 1970 N N . ARG A 1 249 ? -17.404 7.208 -12.905 1.00 28.06 249 ARG A N 1
ATOM 1971 C CA . ARG A 1 249 ? -17.472 6.624 -11.554 1.00 28.06 249 ARG A CA 1
ATOM 1972 C C . ARG A 1 249 ? -16.428 7.318 -10.686 1.00 28.06 249 ARG A C 1
ATOM 1974 O O . ARG A 1 249 ? -15.252 7.351 -11.045 1.00 28.06 249 ARG A O 1
ATOM 1981 N N . SER A 1 250 ? -16.858 7.902 -9.572 1.00 29.22 250 SER A N 1
ATOM 1982 C CA . SER A 1 250 ? -15.959 8.618 -8.674 1.00 29.22 250 SER A CA 1
ATOM 1983 C C . SER A 1 250 ? -14.944 7.652 -8.053 1.00 29.22 250 SER A C 1
ATOM 1985 O O . SER A 1 250 ? -15.230 6.479 -7.807 1.00 29.22 250 SER A O 1
ATOM 1987 N N . PHE A 1 251 ? -13.749 8.159 -7.757 1.00 33.88 251 PHE A N 1
ATOM 1988 C CA . PHE A 1 251 ? -12.685 7.449 -7.036 1.00 33.88 251 PHE A CA 1
ATOM 1989 C C . PHE A 1 251 ? -13.175 6.835 -5.698 1.00 33.88 251 PHE A C 1
ATOM 1991 O O . PHE A 1 251 ? -12.641 5.833 -5.228 1.00 33.88 251 PHE A O 1
ATOM 1998 N N . GLU A 1 252 ? -14.256 7.374 -5.125 1.00 30.47 252 GLU A N 1
ATOM 1999 C CA . GLU A 1 252 ? -14.932 6.869 -3.922 1.00 30.47 252 GLU A CA 1
ATOM 2000 C C . GLU A 1 252 ? -15.830 5.640 -4.182 1.00 30.47 252 GLU A C 1
ATOM 2002 O O . GLU A 1 252 ? -15.944 4.774 -3.315 1.00 30.47 252 GLU A O 1
ATOM 2007 N N . GLN A 1 253 ? -16.414 5.494 -5.378 1.00 31.41 253 GLN A N 1
ATOM 2008 C CA . GLN A 1 253 ? -17.208 4.311 -5.758 1.00 31.41 253 GLN A CA 1
ATOM 2009 C C . GLN A 1 253 ? -16.340 3.076 -6.014 1.00 31.41 253 GLN A C 1
ATOM 2011 O O . GLN A 1 253 ? -16.782 1.953 -5.796 1.00 31.41 253 GLN A O 1
ATOM 2016 N N . ILE A 1 254 ? -15.079 3.282 -6.389 1.00 37.91 254 ILE A N 1
ATOM 2017 C CA . ILE A 1 254 ? -14.100 2.210 -6.582 1.00 37.91 254 ILE A CA 1
ATOM 2018 C C . ILE A 1 254 ? -13.680 1.575 -5.243 1.00 37.91 254 ILE A C 1
ATOM 2020 O O . ILE A 1 254 ? -13.380 0.383 -5.188 1.00 37.91 254 ILE A O 1
ATOM 2024 N N . HIS A 1 255 ? -13.688 2.340 -4.149 1.00 37.88 255 HIS A N 1
ATOM 2025 C CA . HIS A 1 255 ? -13.371 1.814 -2.821 1.00 37.88 255 HIS A CA 1
ATOM 2026 C C . HIS A 1 255 ? -14.542 1.042 -2.194 1.00 37.88 255 HIS A C 1
ATOM 2028 O O . HIS A 1 255 ? -14.300 0.068 -1.489 1.00 37.88 255 HIS A O 1
ATOM 2034 N N . ALA A 1 256 ? -15.791 1.421 -2.483 1.00 32.75 256 ALA A N 1
ATOM 2035 C CA . ALA A 1 256 ? -16.988 0.833 -1.876 1.00 32.75 256 ALA A CA 1
ATOM 2036 C C . ALA A 1 256 ? -17.181 -0.661 -2.191 1.00 32.75 256 ALA A C 1
ATOM 2038 O O . ALA A 1 256 ? -17.471 -1.439 -1.283 1.00 32.75 256 ALA A O 1
ATOM 2039 N N . ASP A 1 257 ? -16.970 -1.068 -3.446 1.00 33.38 257 ASP A N 1
ATOM 2040 C CA . ASP A 1 257 ? -17.085 -2.478 -3.839 1.00 33.38 257 ASP A CA 1
ATOM 2041 C C . ASP A 1 257 ? -15.860 -3.302 -3.387 1.00 33.38 257 ASP A C 1
ATOM 2043 O O . ASP A 1 257 ? -16.005 -4.464 -3.013 1.00 33.38 257 ASP A O 1
ATOM 2047 N N . ARG A 1 258 ? -14.675 -2.675 -3.270 1.00 44.78 258 ARG A N 1
ATOM 2048 C CA . ARG A 1 258 ? -13.421 -3.308 -2.801 1.00 44.78 258 ARG A CA 1
ATOM 2049 C C . ARG A 1 258 ? -13.382 -3.617 -1.302 1.00 44.78 258 ARG A C 1
ATOM 2051 O O . ARG A 1 258 ? -12.605 -4.473 -0.888 1.00 44.78 258 ARG A O 1
ATOM 2058 N N . TYR A 1 259 ? -14.210 -2.959 -0.484 1.00 40.75 259 TYR A N 1
ATOM 2059 C CA . TYR A 1 259 ? -14.355 -3.311 0.935 1.00 40.75 259 TYR A CA 1
ATOM 2060 C C . TYR A 1 259 ? -15.026 -4.669 1.135 1.00 40.75 259 TYR A C 1
ATOM 2062 O O . TYR A 1 259 ? -14.798 -5.294 2.163 1.00 40.75 259 TYR A O 1
ATOM 2070 N N . ARG A 1 260 ? -15.844 -5.134 0.182 1.00 36.81 260 ARG A N 1
ATOM 2071 C CA . ARG A 1 260 ? -16.542 -6.416 0.306 1.00 36.81 260 ARG A CA 1
ATOM 2072 C C . ARG A 1 260 ? -15.588 -7.590 0.085 1.00 36.81 260 ARG A C 1
ATOM 2074 O O . ARG A 1 260 ? -15.587 -8.500 0.899 1.00 36.81 260 ARG A O 1
ATOM 2081 N N . ASP A 1 261 ? -14.724 -7.517 -0.922 1.00 39.91 261 ASP A N 1
ATOM 2082 C CA . ASP A 1 261 ? -13.841 -8.636 -1.296 1.00 39.91 261 ASP A CA 1
ATOM 2083 C C . ASP A 1 261 ? -12.677 -8.854 -0.314 1.00 39.91 261 ASP A C 1
ATOM 2085 O O . ASP A 1 261 ? -12.147 -9.954 -0.202 1.00 39.91 261 ASP A O 1
ATOM 2089 N N . TYR A 1 262 ? -12.283 -7.815 0.427 1.00 38.47 262 TYR A N 1
ATOM 2090 C CA . TYR A 1 262 ? -11.255 -7.914 1.470 1.00 38.47 262 TYR A CA 1
ATOM 2091 C C . TYR A 1 262 ? -11.779 -8.390 2.829 1.00 38.47 262 TYR A C 1
ATOM 2093 O O . TYR A 1 262 ? -11.001 -8.856 3.655 1.00 38.47 262 TYR A O 1
ATOM 2101 N N . VAL A 1 263 ? -13.075 -8.210 3.083 1.00 37.31 263 VAL A N 1
ATOM 2102 C CA . VAL A 1 263 ? -13.711 -8.428 4.392 1.00 37.31 263 VAL A CA 1
ATOM 2103 C C . VAL A 1 263 ? -14.576 -9.686 4.390 1.00 37.31 263 VAL A C 1
ATOM 2105 O O . VAL A 1 263 ? -14.697 -10.367 5.405 1.00 37.31 263 VAL A O 1
ATOM 2108 N N . CYS A 1 264 ? -15.185 -9.999 3.253 1.00 30.11 264 CYS A N 1
ATOM 2109 C CA . CYS A 1 264 ? -15.983 -11.189 3.038 1.00 30.11 264 CYS A CA 1
ATOM 2110 C C . CYS A 1 264 ? -15.176 -12.103 2.119 1.00 30.11 264 CYS A C 1
ATOM 2112 O O . CYS A 1 264 ? -15.335 -12.033 0.904 1.00 30.11 264 CYS A O 1
ATOM 2114 N N . GLY A 1 265 ? -14.278 -12.909 2.693 1.00 34.41 265 GLY A N 1
ATOM 2115 C CA . GLY A 1 265 ? -13.521 -13.899 1.933 1.00 34.41 265 GLY A CA 1
ATOM 2116 C C . GLY A 1 265 ? -14.454 -14.747 1.067 1.00 34.41 265 GLY A C 1
ATOM 2117 O O . GLY A 1 265 ? -15.301 -15.467 1.595 1.00 34.41 265 GLY A O 1
ATOM 2118 N N . ASN A 1 266 ? -14.293 -14.618 -0.246 1.00 29.27 266 ASN A N 1
ATOM 2119 C CA . ASN A 1 266 ? -14.866 -15.473 -1.277 1.00 29.27 266 ASN A CA 1
ATOM 2120 C C . ASN A 1 266 ? -13.793 -15.727 -2.333 1.00 29.27 266 ASN A C 1
ATOM 2122 O O . ASN A 1 266 ? -13.173 -14.737 -2.785 1.00 29.27 266 ASN A O 1
#